Protein AF-A0A7S1V4X4-F1 (afdb_monomer_lite)

Structure (mmCIF, N/CA/C/O backbone):
data_AF-A0A7S1V4X4-F1
#
_entry.id   AF-A0A7S1V4X4-F1
#
loop_
_atom_site.group_PDB
_atom_site.id
_atom_site.type_symbol
_atom_site.label_atom_id
_atom_site.label_alt_id
_atom_site.label_comp_id
_atom_site.label_asym_id
_atom_site.label_entity_id
_atom_site.label_seq_id
_atom_site.pdbx_PDB_ins_code
_atom_site.Cartn_x
_atom_site.Cartn_y
_atom_site.Cartn_z
_atom_site.occupancy
_atom_site.B_iso_or_equiv
_atom_site.auth_seq_id
_atom_site.auth_comp_id
_atom_site.auth_asym_id
_atom_site.auth_atom_id
_atom_site.pdbx_PDB_model_num
ATOM 1 N N . PHE A 1 1 ? 14.044 17.060 -6.814 1.00 50.00 1 PHE A N 1
ATOM 2 C CA . PHE A 1 1 ? 12.781 17.832 -6.796 1.00 50.00 1 PHE A CA 1
ATOM 3 C C . PHE A 1 1 ? 11.542 16.945 -6.696 1.00 50.00 1 PHE A C 1
ATOM 5 O O . PHE A 1 1 ? 10.743 17.177 -5.804 1.00 50.00 1 PHE A O 1
ATOM 12 N N . THR A 1 2 ? 11.404 15.885 -7.498 1.00 57.78 2 THR A N 1
ATOM 13 C CA . THR A 1 2 ? 10.230 14.982 -7.481 1.00 57.78 2 THR A CA 1
ATOM 14 C C . THR A 1 2 ? 9.997 14.278 -6.140 1.00 57.78 2 THR A C 1
ATOM 16 O O . THR A 1 2 ? 8.873 14.239 -5.661 1.00 57.78 2 THR A O 1
ATOM 19 N N . VAL A 1 3 ? 11.059 13.800 -5.480 1.00 69.38 3 VAL A N 1
ATOM 20 C CA . VAL A 1 3 ? 10.962 13.191 -4.136 1.00 69.38 3 VAL A CA 1
ATOM 21 C C . VAL A 1 3 ? 10.523 14.217 -3.087 1.00 69.38 3 VAL A C 1
ATOM 23 O O . VAL A 1 3 ? 9.682 13.919 -2.248 1.00 69.38 3 VAL A O 1
ATOM 26 N N . ALA A 1 4 ? 11.038 15.447 -3.168 1.00 69.69 4 ALA A N 1
ATOM 27 C CA . ALA A 1 4 ? 10.652 16.533 -2.268 1.00 69.69 4 ALA A CA 1
ATOM 28 C C . ALA A 1 4 ? 9.191 16.967 -2.492 1.00 69.69 4 ALA A C 1
ATOM 30 O O . ALA A 1 4 ? 8.457 17.155 -1.527 1.00 69.69 4 ALA A O 1
ATOM 31 N N . GLY A 1 5 ? 8.744 17.051 -3.751 1.00 75.88 5 GLY A N 1
ATOM 32 C CA . GLY A 1 5 ? 7.348 17.323 -4.102 1.00 75.88 5 GLY A CA 1
ATOM 33 C C . GLY A 1 5 ? 6.403 16.208 -3.648 1.00 75.88 5 GLY A C 1
ATOM 34 O O . GLY A 1 5 ? 5.386 16.488 -3.022 1.00 75.88 5 GLY A O 1
ATOM 35 N N . GLY A 1 6 ? 6.773 14.943 -3.871 1.00 71.56 6 GLY A N 1
ATOM 36 C CA . GLY A 1 6 ? 6.019 13.787 -3.380 1.00 71.56 6 GLY A CA 1
ATOM 37 C C . GLY A 1 6 ? 5.934 13.747 -1.853 1.00 71.56 6 GLY A C 1
ATOM 38 O O . GLY A 1 6 ? 4.860 13.518 -1.307 1.00 71.56 6 GLY A O 1
ATOM 39 N N . GLY A 1 7 ? 7.035 14.054 -1.160 1.00 82.94 7 GLY A N 1
ATOM 40 C CA . GLY A 1 7 ? 7.059 14.176 0.298 1.00 82.94 7 GLY A CA 1
ATOM 41 C C . GLY A 1 7 ? 6.156 15.298 0.818 1.00 82.94 7 GLY A C 1
ATOM 42 O O . GLY A 1 7 ? 5.428 15.096 1.787 1.00 82.94 7 GLY A O 1
ATOM 43 N N . ALA A 1 8 ? 6.144 16.454 0.148 1.00 83.12 8 ALA A N 1
ATOM 44 C CA . ALA A 1 8 ? 5.279 17.576 0.506 1.00 83.12 8 ALA A CA 1
ATOM 45 C C . ALA A 1 8 ? 3.792 17.250 0.299 1.00 83.12 8 ALA A C 1
ATOM 47 O O . ALA A 1 8 ? 2.982 17.510 1.188 1.00 83.12 8 ALA A O 1
ATOM 48 N N . VAL A 1 9 ? 3.433 16.629 -0.831 1.00 83.25 9 VAL A N 1
ATOM 49 C CA . VAL A 1 9 ? 2.055 16.181 -1.094 1.00 83.25 9 VAL A CA 1
ATOM 50 C C . VAL A 1 9 ? 1.638 15.123 -0.078 1.00 83.25 9 VAL A C 1
ATOM 52 O O . VAL A 1 9 ? 0.563 15.240 0.497 1.00 83.25 9 VAL A O 1
ATOM 55 N N . PHE A 1 10 ? 2.504 14.151 0.222 1.00 80.12 10 PHE A N 1
ATOM 56 C CA . PHE A 1 10 ? 2.235 13.143 1.245 1.00 80.12 10 PHE A CA 1
ATOM 57 C C . PHE A 1 10 ? 1.961 13.784 2.610 1.00 80.12 10 PHE A C 1
ATOM 59 O O . PHE A 1 10 ? 0.942 13.486 3.230 1.00 80.12 10 PHE A O 1
ATOM 66 N N . ALA A 1 11 ? 2.822 14.704 3.055 1.00 84.38 11 ALA A N 1
ATOM 67 C CA . ALA A 1 11 ? 2.639 15.413 4.318 1.00 84.38 11 ALA A CA 1
ATOM 68 C C . ALA A 1 11 ? 1.332 16.224 4.336 1.00 84.38 11 ALA A C 1
ATOM 70 O O . ALA A 1 11 ? 0.586 16.164 5.314 1.00 84.38 11 ALA A O 1
ATOM 71 N N . LEU A 1 12 ? 1.017 16.930 3.246 1.00 88.00 12 LEU A N 1
ATOM 72 C CA . LEU A 1 12 ? -0.209 17.717 3.117 1.00 88.00 12 LEU A CA 1
ATOM 73 C C . LEU A 1 12 ? -1.459 16.826 3.158 1.00 88.00 12 LEU A C 1
ATOM 75 O O . LEU A 1 12 ? -2.362 17.078 3.954 1.00 88.00 12 LEU A O 1
ATOM 79 N N . SER A 1 13 ? -1.497 15.758 2.359 1.00 83.56 13 SER A N 1
ATOM 80 C CA . SER A 1 13 ? -2.592 14.782 2.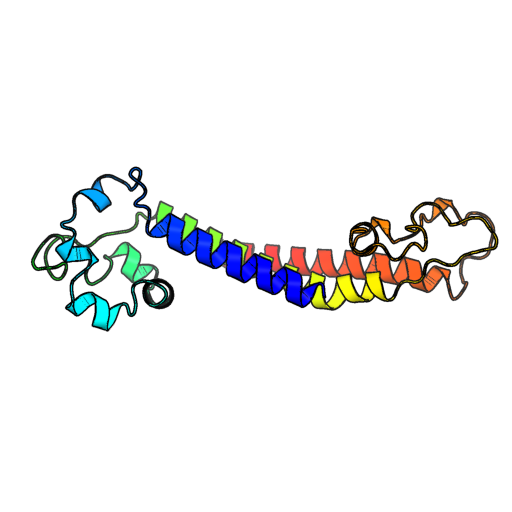356 1.00 83.56 13 SER A CA 1
ATOM 81 C C . SER A 1 13 ? -2.787 14.160 3.736 1.00 83.56 13 SER A C 1
ATOM 83 O O . SER A 1 13 ? -3.921 13.995 4.181 1.00 83.56 13 SER A O 1
ATOM 85 N N . TYR A 1 14 ? -1.693 13.874 4.444 1.00 79.69 14 TYR A N 1
ATOM 86 C CA . TYR A 1 14 ? -1.736 13.311 5.789 1.00 79.69 14 TYR A CA 1
ATOM 87 C C . TYR A 1 14 ? -2.327 14.288 6.814 1.00 79.69 14 TYR A C 1
ATOM 89 O O . TYR A 1 14 ? -3.166 13.910 7.634 1.00 79.69 14 TYR A O 1
ATOM 97 N N . VAL A 1 15 ? -1.926 15.561 6.755 1.00 83.38 15 VAL A N 1
ATOM 98 C CA . VAL A 1 15 ? -2.464 16.615 7.626 1.00 83.38 15 VAL A CA 1
ATOM 99 C C . VAL A 1 15 ? -3.949 16.838 7.343 1.00 83.38 15 VAL A C 1
ATOM 101 O O . VAL A 1 15 ? -4.748 16.846 8.280 1.00 83.38 15 VAL A O 1
ATOM 104 N N . VAL A 1 16 ? -4.338 16.950 6.069 1.00 82.69 16 VAL A N 1
ATOM 105 C CA . VAL A 1 16 ? -5.742 17.116 5.657 1.00 82.69 16 VAL A CA 1
ATOM 106 C C . VAL A 1 16 ? -6.586 15.924 6.107 1.00 82.69 16 VAL A C 1
ATOM 108 O O . VAL A 1 16 ? -7.670 16.122 6.649 1.00 82.69 16 VAL A O 1
ATOM 111 N N . PHE A 1 17 ? -6.075 14.699 5.975 1.00 76.31 17 PHE A N 1
ATOM 112 C CA . PHE A 1 17 ? -6.744 13.501 6.481 1.00 76.31 17 PHE A CA 1
ATOM 113 C C . PHE A 1 17 ? -6.914 13.535 8.008 1.00 76.31 17 PHE A C 1
ATOM 115 O O . PHE A 1 17 ? -7.995 13.244 8.518 1.00 76.31 17 PHE A O 1
ATOM 122 N N . GLY A 1 18 ? -5.890 13.962 8.753 1.00 71.06 18 GLY A N 1
ATOM 123 C CA . GLY A 1 18 ? -5.982 14.144 10.204 1.00 71.06 18 GLY A CA 1
ATOM 124 C C . GLY A 1 18 ? -7.025 15.191 10.619 1.00 71.06 18 GLY A C 1
ATOM 125 O O . GLY A 1 18 ? -7.756 14.984 11.592 1.00 71.06 18 GLY A O 1
ATOM 126 N N . PHE A 1 19 ? -7.140 16.291 9.869 1.00 75.06 19 PHE A N 1
ATOM 127 C CA . PHE A 1 19 ? -8.204 17.280 10.063 1.00 75.06 19 PHE A CA 1
ATOM 128 C C . PHE A 1 19 ? -9.584 16.718 9.711 1.00 75.06 19 PHE A C 1
ATOM 130 O O . PHE A 1 19 ? -10.520 16.916 10.484 1.00 75.06 19 PHE A O 1
ATOM 137 N N . ALA A 1 20 ? -9.704 15.968 8.615 1.00 72.56 20 ALA A N 1
ATOM 138 C CA . ALA A 1 20 ? -10.947 15.318 8.211 1.00 72.56 20 ALA A CA 1
ATOM 139 C C . ALA A 1 20 ? 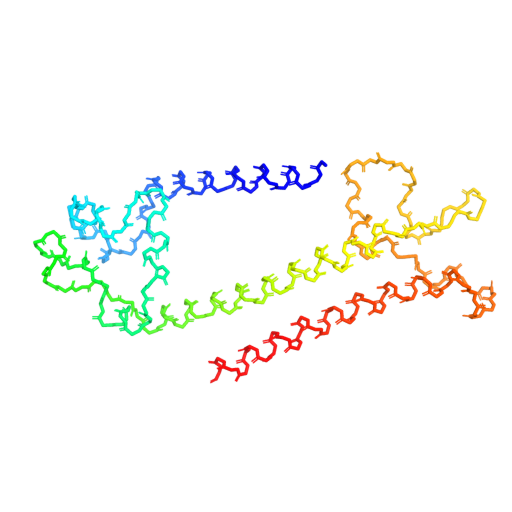-11.429 14.288 9.246 1.00 72.56 20 ALA A C 1
ATOM 141 O O . ALA A 1 20 ? -12.622 14.202 9.502 1.00 72.56 20 ALA A O 1
ATOM 142 N N . LEU A 1 21 ? -10.523 13.555 9.904 1.00 64.06 21 LEU A N 1
ATOM 143 C CA . LEU A 1 21 ? -10.882 12.655 11.008 1.00 64.06 21 LEU A CA 1
ATOM 144 C C . LEU A 1 21 ? -11.344 13.404 12.269 1.00 64.06 21 LEU A C 1
ATOM 146 O O . LEU A 1 21 ? -12.191 12.900 13.007 1.00 64.06 21 LEU A O 1
ATOM 150 N N . LYS A 1 22 ? -10.786 14.593 12.538 1.00 64.75 22 LYS A N 1
ATOM 151 C CA . LYS A 1 22 ? -11.221 15.456 13.652 1.00 64.75 22 LYS A CA 1
ATOM 152 C C . LYS A 1 22 ? -12.562 16.132 13.380 1.00 64.75 22 LYS A C 1
ATOM 154 O O . LYS A 1 22 ? -13.326 16.342 14.322 1.00 64.75 22 LYS A O 1
ATOM 159 N N . ALA A 1 23 ? -12.839 16.474 12.125 1.00 66.62 23 ALA A N 1
ATOM 160 C CA . ALA A 1 23 ? -14.152 16.904 11.678 1.00 66.62 23 ALA A CA 1
ATOM 161 C C . ALA A 1 23 ? -15.091 15.689 11.738 1.00 66.62 23 ALA A C 1
ATOM 163 O O . ALA A 1 23 ? -15.170 14.902 10.804 1.00 66.62 23 ALA A O 1
ATOM 164 N N . GLN A 1 24 ? -15.721 15.484 12.897 1.00 55.19 24 GLN A N 1
ATOM 165 C CA . GLN A 1 24 ? -16.566 14.327 13.198 1.00 55.19 24 GLN A CA 1
ATOM 166 C C . GLN A 1 24 ? -17.470 13.958 12.014 1.00 55.19 24 GLN A C 1
ATOM 168 O O . GLN A 1 24 ? -18.393 14.694 11.670 1.00 55.19 24 GLN A O 1
ATOM 173 N N . SER A 1 25 ? -17.228 12.790 11.414 1.00 51.22 25 SER A N 1
ATOM 174 C CA . SER A 1 25 ? -18.183 12.201 10.482 1.00 51.22 25 SER A CA 1
ATOM 175 C C . SER A 1 25 ? -19.452 11.857 11.257 1.00 51.22 25 SER A C 1
ATOM 177 O O . SER A 1 25 ? -19.442 11.031 12.170 1.00 51.22 25 SER A O 1
ATOM 179 N N . THR A 1 26 ? -20.559 12.497 10.897 1.00 52.50 26 THR A N 1
ATOM 180 C CA . THR A 1 26 ? -21.896 12.225 11.441 1.00 52.50 26 THR A CA 1
ATOM 181 C C . THR A 1 26 ? -22.462 10.878 10.973 1.00 52.50 26 THR A C 1
ATOM 183 O O . THR A 1 26 ? -23.484 10.435 11.489 1.00 52.50 26 THR A O 1
ATOM 186 N N . PHE A 1 27 ? -21.773 10.185 10.057 1.00 49.19 27 PHE A N 1
ATOM 187 C CA . PHE A 1 27 ? -22.167 8.891 9.488 1.00 49.19 27 PHE A CA 1
ATOM 188 C C . PHE A 1 27 ? -21.393 7.704 10.077 1.00 49.19 27 PHE A C 1
ATOM 190 O O . PHE A 1 27 ? -21.165 6.694 9.413 1.00 49.19 27 PHE A O 1
ATOM 197 N N . ILE A 1 28 ? -20.967 7.797 11.335 1.00 57.81 28 ILE A N 1
ATOM 198 C CA . ILE A 1 28 ? -20.451 6.630 12.053 1.00 57.81 28 ILE A CA 1
ATOM 199 C C . ILE A 1 28 ? -21.657 5.799 12.515 1.00 57.81 28 ILE A C 1
ATOM 201 O O . ILE A 1 28 ? -22.641 6.348 13.007 1.00 57.81 28 ILE A O 1
ATOM 205 N N . ALA A 1 29 ? -21.582 4.471 12.359 1.00 55.97 29 ALA A N 1
ATOM 206 C CA . ALA A 1 29 ? -22.652 3.549 12.734 1.00 55.97 29 ALA A CA 1
ATOM 207 C C . ALA A 1 29 ? -23.264 3.903 14.110 1.00 55.97 29 ALA A C 1
ATOM 209 O O . ALA A 1 29 ? -22.509 4.140 15.058 1.00 55.97 29 ALA A O 1
ATOM 210 N N . PRO A 1 30 ? -24.602 3.878 14.270 1.00 56.94 30 PRO A N 1
ATOM 211 C CA . PRO A 1 30 ? -25.286 4.355 15.479 1.00 56.94 30 PRO A CA 1
ATOM 212 C C . PRO A 1 30 ? -24.823 3.678 16.784 1.00 56.94 30 PRO A C 1
ATOM 214 O O . PRO A 1 30 ? -24.914 4.249 17.866 1.00 56.94 30 PRO A O 1
ATOM 217 N N . ARG A 1 31 ? -24.241 2.473 16.701 1.00 58.00 31 ARG A N 1
ATOM 218 C CA . 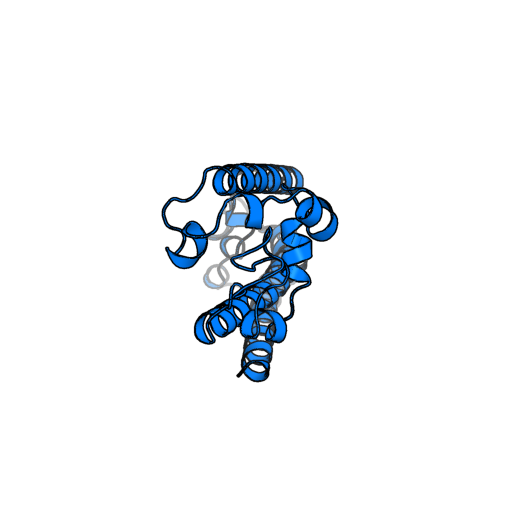ARG A 1 31 ? -23.635 1.765 17.847 1.00 58.00 31 ARG A CA 1
ATOM 219 C C . ARG A 1 31 ? -22.326 2.385 18.352 1.00 58.00 31 ARG A C 1
ATOM 221 O O . ARG A 1 31 ? -21.931 2.131 19.489 1.00 58.00 31 ARG A O 1
ATOM 228 N N . CYS A 1 32 ? -21.644 3.159 17.519 1.00 58.25 32 CYS A N 1
ATOM 229 C CA . CYS A 1 32 ? -20.419 3.872 17.864 1.00 58.25 32 CYS A CA 1
ATOM 230 C C . CYS A 1 32 ? -20.718 5.291 18.370 1.00 58.25 32 CYS A C 1
ATOM 232 O O . CYS A 1 32 ? -20.002 5.767 19.245 1.00 58.25 32 CYS A O 1
ATOM 234 N N . THR A 1 33 ? -21.780 5.937 17.873 1.00 60.28 33 THR A N 1
ATOM 235 C CA . THR A 1 33 ? -22.213 7.280 18.308 1.00 60.28 33 THR A CA 1
ATOM 236 C C . THR A 1 33 ? -23.046 7.259 19.592 1.00 60.28 33 THR A C 1
ATOM 238 O O . THR A 1 33 ? -23.050 8.240 20.326 1.00 60.28 33 THR A O 1
ATOM 241 N N . ALA A 1 34 ? -23.676 6.129 19.932 1.00 60.00 34 ALA A N 1
ATOM 242 C CA . ALA A 1 34 ? -24.385 5.947 21.203 1.00 60.00 34 ALA A CA 1
ATOM 243 C C . ALA A 1 34 ? -23.459 5.817 22.434 1.00 60.00 34 ALA A C 1
ATOM 245 O O . ALA A 1 34 ? -23.943 5.660 23.557 1.00 60.00 34 ALA A O 1
ATOM 246 N N . ARG A 1 35 ? -22.128 5.835 22.256 1.00 66.44 35 ARG A N 1
ATOM 247 C CA . ARG A 1 35 ? -21.176 5.739 23.370 1.00 66.44 35 ARG A CA 1
ATOM 248 C C . ARG A 1 35 ? -20.830 7.129 23.910 1.00 66.44 35 ARG A C 1
ATOM 250 O O . ARG A 1 35 ? -20.501 8.009 23.118 1.00 66.44 35 ARG A O 1
ATOM 257 N N . PRO A 1 36 ? -20.829 7.329 25.242 1.00 64.69 36 PRO A N 1
ATOM 258 C CA . PRO A 1 36 ? -20.475 8.618 25.823 1.00 64.69 36 PRO A CA 1
ATOM 259 C C . PRO A 1 36 ? -19.060 9.030 25.390 1.00 64.69 36 PRO A C 1
ATOM 261 O O . PRO A 1 36 ? -18.159 8.187 25.439 1.00 64.69 36 PRO A O 1
ATOM 264 N N . PRO A 1 37 ? -18.807 10.305 25.048 1.00 63.62 37 PRO A N 1
ATOM 265 C CA . PRO A 1 37 ? -17.481 10.769 24.626 1.00 63.62 37 PRO A CA 1
ATOM 266 C C . PRO A 1 37 ? -16.390 10.499 25.678 1.00 63.62 37 PRO A C 1
ATOM 268 O O . PRO A 1 37 ? -15.241 10.234 25.323 1.00 63.62 37 PRO A O 1
ATOM 271 N N . ALA A 1 38 ? -16.762 10.442 26.963 1.00 62.97 38 ALA A N 1
ATOM 272 C CA . ALA A 1 38 ? -15.891 10.041 28.071 1.00 62.97 38 ALA A CA 1
ATOM 273 C C . ALA A 1 38 ? -15.318 8.613 27.928 1.00 62.97 38 ALA A C 1
ATOM 275 O O . ALA A 1 38 ? -14.193 8.360 28.347 1.00 62.97 38 ALA A O 1
ATOM 276 N N . THR A 1 39 ? -16.032 7.696 27.264 1.00 60.38 39 THR A N 1
ATOM 277 C CA . THR A 1 39 ? -15.558 6.319 27.009 1.00 60.38 39 THR A CA 1
ATOM 278 C C . THR A 1 39 ? -14.547 6.223 25.860 1.00 60.38 39 THR A C 1
ATOM 280 O O . THR A 1 39 ? -13.796 5.251 25.771 1.00 60.38 39 THR A O 1
ATOM 283 N N . ILE A 1 40 ? -14.506 7.227 24.977 1.00 60.38 40 ILE A N 1
ATOM 284 C CA . ILE A 1 40 ? -13.611 7.271 23.810 1.00 60.38 40 ILE A CA 1
ATOM 285 C C . ILE A 1 40 ? -12.363 8.111 24.122 1.00 60.38 40 ILE A C 1
ATOM 287 O O . ILE A 1 40 ? -11.255 7.710 23.760 1.00 60.38 40 ILE A O 1
ATOM 291 N N . HIS A 1 41 ? -12.530 9.223 24.848 1.00 59.09 41 HIS A N 1
ATOM 292 C CA . HIS A 1 41 ? -11.491 10.227 25.114 1.00 59.09 41 HIS A CA 1
ATOM 293 C C . HIS A 1 41 ? -11.085 10.346 26.596 1.00 59.09 41 HIS A C 1
ATOM 295 O O . HIS A 1 41 ? -10.643 11.409 27.033 1.00 59.09 41 HIS A O 1
ATOM 301 N N . SER A 1 42 ? -11.214 9.277 27.390 1.00 64.50 42 SER A N 1
ATOM 302 C CA . SER A 1 42 ? -10.796 9.305 28.799 1.00 64.50 42 SER A CA 1
ATOM 303 C C . SER A 1 42 ? -9.293 9.631 28.945 1.00 64.50 42 SER A C 1
ATOM 305 O O . SER A 1 42 ? -8.460 9.235 28.121 1.00 64.50 42 SER A O 1
ATOM 307 N N . ARG A 1 43 ? -8.904 10.321 30.031 1.00 61.12 43 ARG A N 1
ATOM 308 C CA . ARG A 1 43 ? -7.480 10.590 30.344 1.00 61.12 43 ARG A CA 1
ATOM 309 C C . ARG A 1 43 ? -6.666 9.303 30.545 1.00 61.12 43 ARG A C 1
ATOM 311 O O . ARG A 1 43 ? -5.465 9.296 30.285 1.00 61.12 43 ARG A O 1
ATOM 318 N N . GLN A 1 44 ? -7.302 8.212 30.978 1.00 62.84 44 GLN A N 1
ATOM 319 C CA . GLN A 1 44 ? -6.663 6.894 31.082 1.00 62.84 44 GLN A CA 1
ATOM 320 C C . GLN A 1 44 ? -6.431 6.257 29.704 1.00 62.84 44 GLN A C 1
ATOM 322 O O . GLN A 1 44 ? -5.412 5.596 29.491 1.00 62.84 44 GLN A O 1
ATOM 327 N N . HIS A 1 45 ? -7.311 6.517 28.737 1.00 62.47 45 HIS A N 1
ATOM 328 C CA . HIS A 1 45 ? -7.149 6.054 27.358 1.00 62.47 45 HIS A CA 1
ATOM 329 C C . HIS A 1 45 ? -6.054 6.816 26.625 1.00 62.47 45 HIS A C 1
ATOM 331 O O . HIS A 1 45 ? -5.330 6.212 25.846 1.00 62.47 45 HIS A O 1
ATOM 337 N N . ALA A 1 46 ? -5.847 8.100 26.925 1.00 59.34 46 ALA A N 1
ATOM 338 C CA . ALA A 1 46 ? -4.711 8.856 26.391 1.00 59.34 46 ALA A CA 1
ATOM 339 C C . ALA A 1 46 ? -3.347 8.261 26.809 1.00 59.34 46 ALA A C 1
ATOM 341 O O . ALA A 1 46 ? -2.381 8.346 26.054 1.00 59.34 46 ALA A O 1
ATOM 342 N N . ARG A 1 47 ? -3.264 7.602 27.979 1.00 60.91 47 ARG A N 1
ATOM 343 C CA . ARG A 1 47 ? -2.047 6.892 28.423 1.00 60.91 47 ARG A CA 1
ATOM 344 C C . ARG A 1 47 ? -1.805 5.573 27.688 1.00 60.91 47 ARG A C 1
ATOM 346 O O . ARG A 1 47 ? -0.656 5.192 27.515 1.00 60.91 47 ARG A O 1
ATOM 353 N N . THR A 1 48 ? -2.859 4.872 27.272 1.00 64.12 48 THR A N 1
ATOM 354 C CA . THR A 1 48 ? -2.756 3.535 26.650 1.00 64.12 48 THR A CA 1
ATOM 355 C C . THR A 1 48 ? -2.842 3.560 25.125 1.00 64.12 48 THR A C 1
ATOM 357 O O . THR A 1 48 ? -2.277 2.691 24.467 1.00 64.12 48 THR A O 1
ATOM 360 N N . ARG A 1 49 ? -3.525 4.555 24.555 1.00 67.38 49 ARG A N 1
ATOM 361 C CA . ARG A 1 49 ? -3.715 4.745 23.110 1.00 67.38 49 ARG A CA 1
ATOM 362 C C . ARG A 1 49 ? -2.822 5.836 22.528 1.00 67.38 49 ARG A C 1
ATOM 364 O O . ARG A 1 49 ? -2.884 6.062 21.333 1.00 67.38 49 ARG A O 1
ATOM 371 N N . GLY A 1 50 ? -2.013 6.519 23.338 1.00 66.62 50 GLY A N 1
ATOM 372 C CA . GLY A 1 50 ? -1.122 7.595 22.900 1.00 66.62 50 GLY A CA 1
ATOM 373 C C . GLY A 1 50 ? -1.845 8.882 22.476 1.00 66.62 50 GLY A C 1
ATOM 374 O O . GLY A 1 50 ? -3.003 9.120 22.821 1.00 66.62 50 GLY A O 1
ATOM 375 N N . SER A 1 51 ? -1.136 9.753 21.749 1.00 68.62 51 SER A N 1
ATOM 376 C CA . SER A 1 51 ? -1.655 11.068 21.351 1.00 68.62 51 SER A CA 1
ATOM 377 C C . SER A 1 51 ? -2.840 10.959 20.384 1.00 68.62 51 SER A C 1
ATOM 379 O O . SER A 1 51 ? -2.887 10.073 19.531 1.00 68.62 51 SER A O 1
ATOM 381 N N . ALA A 1 52 ? -3.774 11.912 20.460 1.00 64.38 52 ALA A N 1
ATOM 382 C CA . ALA A 1 52 ? -4.953 11.951 19.589 1.00 64.38 52 ALA A CA 1
ATOM 383 C C . ALA A 1 52 ? -4.616 12.081 18.089 1.00 64.38 52 ALA A C 1
ATOM 385 O O . ALA A 1 52 ? -5.461 11.791 17.252 1.00 64.38 52 ALA A O 1
ATOM 386 N N . MET A 1 53 ? -3.397 12.511 17.744 1.00 65.81 53 MET A N 1
ATOM 387 C CA . MET A 1 53 ? -2.949 12.618 16.353 1.00 65.81 53 MET A CA 1
ATOM 388 C C . MET A 1 53 ? -2.387 11.299 15.808 1.00 65.81 53 MET A C 1
ATOM 390 O O . MET A 1 53 ? -2.750 10.918 14.702 1.00 65.81 53 MET A O 1
ATOM 394 N N . TRP A 1 54 ? -1.543 10.594 16.574 1.00 67.38 54 TRP A N 1
ATOM 395 C CA . TRP A 1 54 ? -0.749 9.463 16.058 1.00 67.38 54 TRP A CA 1
ATOM 396 C C . TRP A 1 54 ? -0.882 8.179 16.866 1.00 67.38 54 TRP A C 1
ATOM 398 O O . TRP A 1 54 ? -0.761 7.083 16.323 1.00 67.38 54 TRP A O 1
ATOM 408 N N . GLY A 1 55 ? -1.114 8.297 18.173 1.00 71.94 55 GLY A N 1
ATOM 409 C CA . GLY A 1 55 ? -1.114 7.146 19.068 1.00 71.94 55 GLY A CA 1
ATOM 410 C C . GLY A 1 55 ? -2.179 6.119 18.696 1.00 71.94 55 GLY A C 1
ATOM 411 O O . GLY A 1 55 ? -1.929 4.916 18.762 1.00 71.94 55 GLY A O 1
ATOM 412 N N . TRP A 1 56 ? -3.342 6.591 18.238 1.00 74.38 56 TRP A N 1
ATOM 413 C CA . TRP A 1 56 ? -4.448 5.718 17.866 1.00 74.38 56 TRP A CA 1
ATOM 414 C C . TRP A 1 56 ? -4.082 4.776 16.711 1.00 74.38 56 TRP A C 1
ATOM 416 O O . TRP A 1 56 ? -4.561 3.649 16.704 1.00 74.38 56 TRP A O 1
ATOM 426 N N . ILE A 1 57 ? -3.202 5.182 15.787 1.00 79.44 57 ILE A N 1
ATOM 427 C CA . ILE A 1 57 ? -2.769 4.354 14.650 1.00 79.44 57 ILE A CA 1
ATOM 428 C C . ILE A 1 57 ? -1.964 3.159 15.155 1.00 79.44 57 ILE A C 1
ATOM 430 O O . ILE A 1 57 ? -2.306 2.011 14.871 1.00 79.44 57 ILE A O 1
ATOM 434 N N . PHE A 1 58 ? -0.933 3.421 15.962 1.00 80.56 58 PHE A N 1
ATOM 435 C CA . PHE A 1 58 ? -0.106 2.366 16.547 1.00 80.56 58 PHE A CA 1
ATOM 436 C C . PHE A 1 58 ? -0.921 1.468 17.474 1.00 80.56 58 PHE A C 1
ATOM 438 O O . PHE A 1 58 ? -0.803 0.243 17.426 1.00 80.56 58 PHE A O 1
ATOM 445 N N . TRP A 1 59 ? -1.818 2.058 18.260 1.00 82.62 59 TRP A N 1
ATOM 446 C CA . TRP A 1 59 ? -2.714 1.297 19.115 1.00 82.62 59 TRP A CA 1
ATOM 447 C C . TRP A 1 59 ? -3.646 0.383 18.309 1.00 82.62 59 TRP A C 1
ATOM 449 O O . 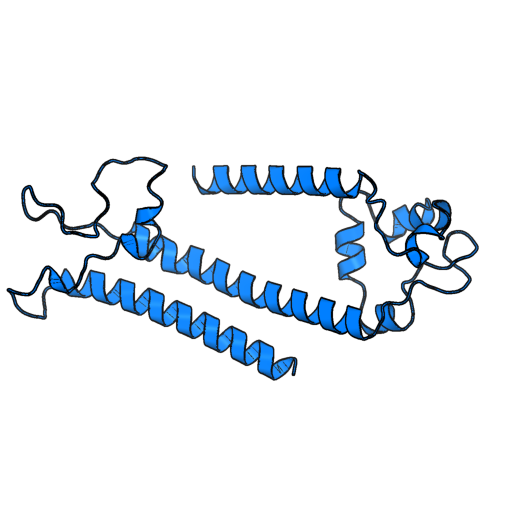TRP A 1 59 ? -3.701 -0.812 18.602 1.00 82.62 59 TRP A O 1
ATOM 459 N N . VAL A 1 60 ? -4.315 0.888 17.265 1.00 81.19 60 VAL A N 1
ATOM 460 C CA . VAL A 1 60 ? -5.167 0.063 16.390 1.00 81.19 60 VAL A CA 1
ATOM 461 C C . VAL A 1 60 ? -4.344 -1.042 15.729 1.00 81.19 60 VAL A C 1
ATOM 463 O O . VAL A 1 60 ? -4.787 -2.188 15.705 1.00 81.19 60 VAL A O 1
ATOM 466 N N . SER A 1 61 ? -3.124 -0.738 15.276 1.00 82.19 61 SER A N 1
ATOM 467 C CA . SER A 1 61 ? -2.232 -1.730 14.660 1.00 82.19 61 SER A CA 1
ATOM 468 C C . SER A 1 61 ? -1.801 -2.849 15.620 1.00 82.19 61 SER A C 1
ATOM 470 O O . SER A 1 61 ? -1.513 -3.960 15.184 1.00 82.19 61 SER A O 1
ATOM 472 N N . SER A 1 62 ? -1.805 -2.590 16.933 1.00 84.69 62 SER A N 1
ATOM 473 C CA . SER A 1 62 ? -1.469 -3.583 17.964 1.00 84.69 62 SER A CA 1
ATOM 474 C C . SER A 1 62 ? -2.619 -4.548 18.298 1.00 84.69 62 SER A C 1
ATOM 476 O O . SER A 1 62 ? -2.428 -5.529 19.025 1.00 84.69 62 SER A O 1
ATOM 478 N N . LEU A 1 63 ? -3.836 -4.284 17.808 1.00 84.81 63 LEU A N 1
ATOM 479 C CA . LEU A 1 63 ? -5.004 -5.117 18.089 1.00 84.81 63 LEU A CA 1
ATOM 480 C C . LEU A 1 63 ? -5.019 -6.357 17.189 1.00 84.81 63 LEU A C 1
ATOM 482 O O . LEU A 1 63 ? -4.996 -6.268 15.968 1.00 84.81 63 LEU A O 1
ATOM 486 N N . SER A 1 64 ? -5.142 -7.540 17.797 1.00 88.19 64 SER A N 1
ATOM 487 C CA . SER A 1 64 ? -5.320 -8.786 17.048 1.00 88.19 64 SER A CA 1
ATOM 488 C C . SER A 1 64 ? -6.769 -8.975 16.590 1.00 88.19 64 SER A C 1
ATOM 490 O O . SER A 1 64 ? -7.710 -8.590 17.287 1.00 88.19 64 SER A O 1
ATOM 492 N N . TYR A 1 65 ? -6.975 -9.662 15.463 1.00 88.62 65 TYR A N 1
ATOM 493 C CA . TYR A 1 65 ? -8.319 -9.976 14.951 1.00 88.62 65 TYR A CA 1
ATOM 494 C C . TYR A 1 65 ? -9.193 -10.718 15.975 1.00 88.62 65 TYR A C 1
ATOM 496 O O . TYR A 1 65 ? -10.379 -10.428 16.115 1.00 88.62 65 TYR A O 1
ATOM 504 N N . ALA A 1 66 ? -8.600 -11.624 16.761 1.00 86.94 66 ALA A N 1
ATOM 505 C CA . ALA A 1 66 ? -9.303 -12.321 17.838 1.00 86.94 66 ALA A CA 1
ATOM 506 C C . ALA A 1 66 ? -9.796 -11.358 18.933 1.00 86.94 66 ALA A C 1
ATOM 508 O O . ALA A 1 66 ? -10.889 -11.542 19.472 1.00 86.94 66 ALA A O 1
ATOM 509 N N . ARG A 1 67 ? -9.019 -10.311 19.250 1.00 85.56 67 ARG A N 1
ATOM 510 C CA . ARG A 1 67 ? -9.452 -9.250 20.170 1.00 85.56 67 ARG A CA 1
ATOM 511 C C . ARG A 1 67 ? -10.557 -8.397 19.554 1.00 85.56 67 ARG A C 1
ATOM 513 O O . ARG A 1 67 ? -11.504 -8.080 20.257 1.00 85.56 67 ARG A O 1
ATOM 520 N N . LEU A 1 68 ? -10.501 -8.091 18.258 1.00 86.62 68 LEU A N 1
ATOM 521 C CA . LEU A 1 68 ? -11.565 -7.343 17.573 1.00 86.62 68 LEU A CA 1
ATOM 522 C C . LEU A 1 68 ? -12.912 -8.101 17.562 1.00 86.62 68 LEU A C 1
ATOM 524 O O . LEU A 1 68 ? -13.961 -7.478 17.730 1.00 86.62 68 LEU A O 1
ATOM 528 N N . LEU A 1 69 ? -12.883 -9.434 17.440 1.00 86.94 69 LEU A N 1
ATOM 529 C CA . LEU A 1 69 ? -14.074 -10.297 17.524 1.00 86.94 69 LEU A CA 1
ATOM 530 C C . LEU A 1 69 ? -14.629 -10.407 18.953 1.00 86.94 69 LEU A C 1
ATOM 532 O O . LEU A 1 69 ? -15.840 -10.333 19.166 1.00 86.94 69 LEU A O 1
ATOM 536 N N . LYS A 1 70 ? -13.751 -10.584 19.949 1.00 86.56 70 LYS A N 1
ATOM 537 C CA . LYS A 1 70 ? -14.157 -10.707 21.362 1.00 86.56 70 LYS A CA 1
ATOM 538 C C . LYS A 1 70 ? -14.591 -9.368 21.965 1.00 86.56 70 LYS A C 1
ATOM 540 O O . LYS A 1 70 ? -15.486 -9.344 22.810 1.00 86.56 70 LYS A O 1
ATOM 545 N N . GLY A 1 71 ? -13.999 -8.270 21.507 1.00 85.12 71 GLY A N 1
ATOM 546 C CA . GLY A 1 71 ? -14.287 -6.914 21.945 1.00 85.12 71 GLY A CA 1
ATOM 547 C C . GLY A 1 71 ? -13.023 -6.089 22.166 1.00 85.12 71 GLY A C 1
ATOM 548 O O . GLY A 1 71 ? -12.068 -6.540 22.802 1.00 85.12 71 GLY A O 1
ATOM 549 N N . VAL A 1 72 ? -13.033 -4.853 21.673 1.00 84.19 72 VAL A N 1
ATOM 550 C CA . VAL A 1 72 ? -11.894 -3.939 21.774 1.00 84.19 72 VAL A CA 1
ATOM 551 C C . VAL A 1 72 ? -11.732 -3.446 23.222 1.00 84.19 72 VAL A C 1
ATOM 553 O O . VAL A 1 72 ? -12.683 -2.909 23.801 1.00 84.19 72 VAL A O 1
ATOM 556 N N . PRO A 1 73 ? -10.546 -3.585 23.838 1.00 77.38 73 PRO A N 1
ATOM 557 C CA . PRO A 1 73 ? -10.330 -3.158 25.217 1.00 77.38 73 PRO A CA 1
ATOM 558 C C . PRO A 1 73 ? -10.472 -1.635 25.373 1.00 77.38 73 PRO A C 1
ATOM 560 O O . PRO A 1 73 ? -10.079 -0.850 24.502 1.00 77.38 73 PRO A O 1
ATOM 563 N N . GLY A 1 74 ? -11.057 -1.204 26.493 1.00 74.00 74 GLY A N 1
ATOM 564 C CA . GLY A 1 74 ? -11.339 0.213 26.749 1.00 74.00 74 GLY A CA 1
ATOM 565 C C . GLY A 1 74 ? -12.489 0.769 25.898 1.00 74.00 74 GLY A C 1
ATOM 566 O O . GLY A 1 74 ? -12.607 1.977 25.729 1.00 74.00 74 GLY A O 1
ATOM 567 N N . THR A 1 75 ? -13.306 -0.081 25.277 1.00 76.00 75 THR A N 1
ATOM 568 C CA . THR A 1 75 ? -14.499 0.352 24.529 1.00 76.00 75 THR A CA 1
ATOM 569 C C . THR A 1 75 ? -15.771 -0.221 25.138 1.00 76.00 75 THR A C 1
ATOM 571 O O . THR A 1 75 ? -16.705 -0.555 24.426 1.00 76.00 75 THR A O 1
ATOM 574 N N . GLY A 1 76 ? -15.813 -0.398 26.455 1.00 79.31 76 GLY A N 1
ATOM 575 C CA . GLY A 1 76 ? -17.015 -0.741 27.213 1.00 79.31 76 GLY A CA 1
ATOM 576 C C . GLY A 1 76 ? -18.068 0.376 27.186 1.00 79.31 76 GLY A C 1
ATOM 577 O O . GLY A 1 76 ? -17.794 1.508 26.787 1.00 79.31 76 GLY A O 1
ATOM 578 N N . THR A 1 77 ? -19.318 0.053 27.514 1.00 76.44 77 THR A N 1
ATOM 579 C CA . THR A 1 77 ? -20.422 1.034 27.555 1.00 76.44 77 THR A CA 1
ATOM 580 C C . THR A 1 77 ? -20.531 1.759 28.898 1.00 76.44 77 THR A C 1
ATOM 582 O O . THR A 1 77 ? -21.280 2.726 29.002 1.00 76.44 77 THR A O 1
ATOM 585 N N . ARG A 1 78 ? -19.814 1.301 29.931 1.00 73.00 78 ARG A N 1
ATOM 586 C CA . ARG A 1 78 ? -19.877 1.810 31.310 1.00 73.00 78 ARG A CA 1
ATOM 587 C C . ARG A 1 78 ? -18.476 2.119 31.850 1.00 73.00 78 ARG A C 1
ATOM 589 O O . ARG A 1 78 ? -17.486 1.652 31.285 1.00 73.00 78 ARG A O 1
ATOM 596 N N . LYS A 1 79 ? -18.422 2.915 32.930 1.00 76.56 79 LYS A N 1
ATOM 597 C CA . LYS A 1 79 ? -17.203 3.346 33.650 1.00 76.56 79 LYS A CA 1
ATOM 598 C C . LYS A 1 79 ? -16.047 3.690 32.702 1.00 76.56 79 LYS A C 1
ATOM 600 O O . LYS A 1 79 ? -15.086 2.935 32.593 1.00 76.56 79 LYS A O 1
ATOM 605 N N . ASP A 1 80 ? -16.204 4.768 31.935 1.00 70.31 80 ASP A N 1
ATOM 606 C CA . ASP A 1 80 ? -15.180 5.283 31.008 1.00 70.31 80 ASP A CA 1
ATOM 607 C C . ASP A 1 80 ? -14.630 4.261 29.995 1.00 70.31 80 ASP A C 1
ATOM 609 O O . ASP A 1 80 ? -13.522 4.391 29.477 1.00 70.31 80 ASP A O 1
ATOM 613 N N . GLY A 1 81 ? -15.424 3.241 29.663 1.00 72.19 81 GLY A N 1
ATOM 614 C CA . GLY A 1 81 ? -15.068 2.234 28.671 1.00 72.19 81 GLY A CA 1
ATOM 615 C C . GLY A 1 81 ? -14.387 0.989 29.235 1.00 72.19 81 GLY A C 1
ATOM 616 O O . GLY A 1 81 ? -13.961 0.144 28.446 1.00 72.19 81 GLY A O 1
ATOM 617 N N . PHE A 1 82 ? -14.294 0.833 30.555 1.00 75.94 82 PHE A N 1
ATOM 618 C CA . PHE A 1 82 ? -13.687 -0.348 31.184 1.00 75.94 82 PHE A CA 1
ATOM 619 C C . PHE A 1 82 ? -14.691 -1.451 31.536 1.00 75.94 82 PHE A C 1
ATOM 621 O O . PHE A 1 82 ? -14.291 -2.596 31.724 1.00 75.94 82 PHE A O 1
ATOM 628 N N . GLU A 1 83 ? -15.990 -1.144 31.565 1.00 76.12 83 GLU A N 1
ATOM 629 C CA . GLU A 1 83 ? -17.048 -2.107 31.889 1.00 76.12 83 GLU A CA 1
ATOM 630 C C . GLU A 1 83 ? -18.181 -2.107 30.849 1.00 76.12 83 GLU A C 1
ATOM 632 O O . GLU A 1 83 ? -18.341 -1.184 30.046 1.00 76.12 83 GLU A O 1
ATOM 637 N N . GLY A 1 84 ? -19.015 -3.147 30.874 1.00 81.19 84 GLY A N 1
ATOM 638 C CA . GLY A 1 84 ? -20.140 -3.312 29.950 1.00 81.19 84 GLY A CA 1
ATOM 639 C C . GLY A 1 84 ? -19.745 -3.974 28.629 1.00 81.19 84 GLY A C 1
ATOM 640 O O . GLY A 1 84 ? -18.711 -4.628 28.526 1.00 81.19 84 GLY A O 1
ATOM 641 N N . VAL A 1 85 ? -20.594 -3.836 27.607 1.00 81.88 85 VAL A N 1
ATOM 642 C CA . VAL A 1 85 ? -20.401 -4.543 26.331 1.00 81.88 85 VAL A CA 1
ATOM 643 C C . VAL A 1 85 ? -19.326 -3.828 25.498 1.00 81.88 85 VAL A C 1
ATOM 645 O O . VAL A 1 85 ? -19.527 -2.669 25.106 1.00 81.88 85 VAL A O 1
ATOM 648 N N . PRO A 1 86 ? -18.184 -4.479 25.205 1.00 83.12 86 PRO A N 1
ATOM 649 C CA . PRO A 1 86 ? -17.134 -3.872 24.397 1.00 83.12 86 PRO A CA 1
ATOM 650 C C . PRO A 1 86 ? -17.583 -3.709 22.941 1.00 83.12 86 PRO A C 1
ATOM 652 O O . PRO A 1 86 ? -18.489 -4.406 22.475 1.00 83.12 86 PRO A O 1
ATOM 655 N N . LEU A 1 87 ? -16.956 -2.791 22.207 1.00 81.31 87 LEU A N 1
ATOM 656 C CA . LEU A 1 87 ? -17.159 -2.675 20.767 1.00 81.31 87 LEU A CA 1
ATOM 657 C C . LEU A 1 87 ? -16.605 -3.936 20.101 1.00 81.31 87 LEU A C 1
ATOM 659 O O . LEU A 1 87 ? -15.432 -4.262 20.271 1.00 81.31 87 LEU A O 1
ATOM 663 N N . LYS A 1 88 ? -17.454 -4.648 19.367 1.00 85.31 88 LYS A N 1
ATOM 664 C CA . LYS A 1 88 ? -17.082 -5.849 18.619 1.00 85.31 88 LYS A CA 1
ATOM 665 C C . LYS A 1 88 ? -17.164 -5.551 17.135 1.00 85.31 88 LYS A C 1
ATOM 667 O O . LYS A 1 88 ? -18.061 -4.828 16.699 1.00 85.31 88 LYS A O 1
ATOM 672 N N . VAL A 1 89 ? -16.236 -6.117 16.380 1.00 84.56 89 VAL A N 1
ATOM 673 C CA . VAL A 1 89 ? -16.259 -6.078 14.919 1.00 84.56 89 VAL A CA 1
ATOM 674 C C . VAL A 1 89 ? -16.958 -7.343 14.428 1.00 84.56 89 VAL A C 1
ATOM 676 O O . VAL A 1 89 ? -16.676 -8.437 14.917 1.00 84.56 89 VAL A O 1
ATOM 679 N N . ASN A 1 90 ? -17.892 -7.194 13.487 1.00 88.94 90 ASN A N 1
ATOM 680 C CA . ASN A 1 90 ? -18.546 -8.337 12.850 1.00 88.94 90 ASN A CA 1
ATOM 681 C C . ASN A 1 90 ? -17.529 -9.162 12.048 1.00 88.94 90 ASN A C 1
ATOM 683 O O . ASN A 1 90 ? -16.513 -8.632 11.603 1.00 88.94 90 ASN A O 1
ATOM 687 N N . MET A 1 91 ? -17.827 -10.443 11.815 1.00 88.56 91 MET A N 1
ATOM 688 C CA . MET A 1 91 ? -16.958 -11.332 11.032 1.00 88.56 91 MET A CA 1
ATOM 689 C C . MET A 1 91 ? -16.684 -10.769 9.627 1.00 88.56 91 MET A C 1
ATOM 691 O O . MET A 1 91 ? -15.530 -10.708 9.219 1.00 88.56 91 MET A O 1
ATOM 695 N N . ASP A 1 92 ? -17.706 -10.214 8.975 1.00 87.62 92 ASP A N 1
ATOM 696 C CA . ASP A 1 92 ? -17.586 -9.510 7.691 1.00 87.62 92 ASP A CA 1
ATOM 697 C C . ASP A 1 92 ? -16.607 -8.315 7.751 1.00 87.62 92 ASP A C 1
ATOM 699 O O . ASP A 1 92 ? -15.708 -8.167 6.927 1.00 87.62 92 ASP A O 1
ATOM 703 N N . GLY A 1 93 ? -16.656 -7.524 8.829 1.00 86.38 93 GLY A N 1
ATOM 704 C CA . GLY A 1 93 ? -15.705 -6.429 9.046 1.00 86.38 93 GLY A CA 1
ATOM 705 C C . GLY A 1 93 ? -14.258 -6.905 9.235 1.00 86.38 93 GLY A C 1
ATOM 706 O O . GLY A 1 93 ? -13.324 -6.221 8.819 1.00 86.38 93 GLY A O 1
ATOM 707 N N . ILE A 1 94 ? -14.052 -8.084 9.831 1.00 89.75 94 ILE A N 1
ATOM 708 C CA . ILE A 1 94 ? -12.719 -8.696 9.957 1.00 89.75 94 ILE A CA 1
ATOM 709 C C . ILE A 1 94 ? -12.204 -9.173 8.600 1.00 89.75 94 ILE A C 1
ATOM 711 O O . ILE A 1 94 ? -11.027 -8.968 8.302 1.00 89.75 94 ILE A O 1
ATOM 715 N N . VAL A 1 95 ? -13.066 -9.780 7.781 1.00 89.69 95 VAL A N 1
ATOM 716 C CA . VAL A 1 95 ? -12.718 -10.193 6.415 1.00 89.69 95 VAL A CA 1
ATOM 717 C C . VAL A 1 95 ? -12.323 -8.971 5.585 1.00 89.69 95 VAL A C 1
ATOM 719 O O . VAL A 1 95 ? -11.259 -8.971 4.967 1.00 89.69 95 VAL A O 1
ATOM 722 N N . LEU A 1 96 ? -13.097 -7.885 5.661 1.00 90.19 96 LEU A N 1
ATOM 723 C CA . LEU A 1 96 ? -12.794 -6.637 4.962 1.00 90.19 96 LEU A CA 1
ATOM 724 C C . LEU A 1 96 ? -11.466 -6.009 5.423 1.00 90.19 96 LEU A C 1
ATOM 726 O O . LEU A 1 96 ? -10.683 -5.551 4.589 1.00 90.19 96 LEU A O 1
ATOM 730 N N . LEU A 1 97 ? -11.164 -6.039 6.727 1.00 88.88 97 LEU A N 1
ATOM 731 C CA . LEU A 1 97 ? -9.869 -5.593 7.259 1.00 88.88 97 LEU A CA 1
ATOM 732 C C . LEU A 1 97 ? -8.704 -6.440 6.732 1.00 88.88 97 LEU A C 1
ATOM 734 O O . LEU A 1 97 ? -7.689 -5.884 6.312 1.00 88.88 97 LEU A O 1
ATOM 738 N N . ARG A 1 98 ? -8.843 -7.772 6.713 1.00 88.69 98 ARG A N 1
ATOM 739 C CA . ARG A 1 98 ? -7.820 -8.667 6.147 1.00 88.69 98 ARG A CA 1
ATOM 740 C C . ARG A 1 98 ? -7.604 -8.414 4.659 1.00 88.69 98 ARG A C 1
ATOM 742 O O . ARG A 1 98 ? -6.456 -8.353 4.225 1.00 88.69 98 ARG A O 1
ATOM 749 N N . TYR A 1 99 ? -8.680 -8.181 3.910 1.00 88.44 99 TYR A N 1
ATOM 750 C CA . TYR A 1 99 ? -8.609 -7.813 2.499 1.00 88.44 99 TYR A CA 1
ATOM 751 C C . TYR A 1 99 ? -7.813 -6.516 2.287 1.00 88.44 99 TYR A C 1
ATOM 753 O O . TYR A 1 99 ? -6.895 -6.483 1.471 1.00 88.44 99 TYR A O 1
ATOM 761 N N . HIS A 1 100 ? -8.067 -5.475 3.087 1.00 89.56 100 HIS A N 1
ATOM 762 C CA . HIS A 1 100 ? -7.311 -4.219 3.000 1.00 89.56 100 HIS A CA 1
ATOM 763 C C . HIS A 1 100 ? -5.827 -4.407 3.339 1.00 89.56 100 HIS A C 1
ATOM 765 O O . HIS A 1 100 ? -4.965 -3.828 2.678 1.00 89.56 100 HIS A O 1
ATOM 771 N N . VAL A 1 101 ? -5.508 -5.241 4.334 1.00 88.25 101 VAL A N 1
ATOM 772 C CA . VAL A 1 101 ? -4.116 -5.580 4.671 1.00 88.25 101 VAL A CA 1
ATOM 773 C C . VAL A 1 101 ? -3.438 -6.332 3.523 1.00 88.25 101 VAL A C 1
ATOM 775 O O . VAL A 1 101 ? -2.276 -6.054 3.223 1.00 88.25 101 VAL A O 1
ATOM 778 N N . LEU A 1 102 ? -4.141 -7.244 2.849 1.00 88.44 102 LEU A N 1
ATOM 779 C CA . LEU A 1 102 ? -3.632 -7.914 1.652 1.00 88.44 102 LEU A CA 1
ATOM 780 C C . LEU A 1 102 ? -3.365 -6.908 0.522 1.00 88.44 102 LEU A C 1
ATOM 782 O O . LEU A 1 102 ? -2.264 -6.904 -0.030 1.00 88.44 102 LEU A O 1
ATOM 786 N N . CYS A 1 103 ? -4.303 -6.001 0.236 1.00 88.94 103 CYS A N 1
ATOM 787 C CA . CYS A 1 103 ? -4.104 -4.939 -0.756 1.00 88.94 103 CYS A CA 1
ATOM 788 C C . CYS A 1 103 ? -2.909 -4.039 -0.406 1.00 88.94 103 CYS A C 1
ATOM 790 O O . CYS A 1 103 ? -2.127 -3.672 -1.285 1.00 88.94 103 CYS A O 1
ATOM 792 N N . LEU A 1 104 ? -2.715 -3.716 0.876 1.00 89.50 104 LEU A N 1
ATOM 793 C CA . LEU A 1 104 ? -1.568 -2.929 1.329 1.00 89.50 104 LEU A CA 1
ATOM 794 C C . LEU A 1 104 ? -0.243 -3.672 1.092 1.00 89.50 104 LEU A C 1
ATOM 796 O O . LEU A 1 104 ? 0.708 -3.086 0.584 1.00 89.50 104 LEU A O 1
ATOM 800 N N . LYS A 1 105 ? -0.176 -4.975 1.395 1.00 88.50 105 LYS A N 1
ATOM 801 C CA . LYS A 1 105 ? 1.021 -5.795 1.128 1.00 88.50 105 LYS A CA 1
ATOM 802 C C . LYS A 1 105 ? 1.374 -5.799 -0.363 1.00 88.50 105 LYS A C 1
ATOM 804 O O . LYS A 1 105 ? 2.534 -5.591 -0.711 1.00 88.50 105 LYS A O 1
ATOM 809 N N . VAL A 1 106 ? 0.380 -5.988 -1.235 1.00 89.62 106 VAL A N 1
ATOM 810 C CA . VAL A 1 106 ? 0.582 -5.997 -2.695 1.00 89.62 106 VAL A CA 1
ATOM 811 C C . VAL A 1 106 ? 1.023 -4.622 -3.202 1.00 89.62 106 VAL A C 1
ATOM 813 O O . VAL A 1 106 ? 1.969 -4.531 -3.982 1.00 89.62 106 VAL A O 1
ATOM 816 N N . THR A 1 107 ? 0.397 -3.540 -2.733 1.00 90.94 107 THR A N 1
ATOM 817 C CA . THR A 1 107 ? 0.767 -2.176 -3.153 1.00 90.94 107 THR A CA 1
ATOM 818 C C . THR A 1 107 ? 2.158 -1.771 -2.662 1.00 90.94 107 THR A C 1
ATOM 820 O O . THR A 1 107 ? 2.878 -1.105 -3.401 1.00 90.94 107 THR A O 1
ATOM 823 N N . ILE A 1 108 ? 2.606 -2.219 -1.484 1.00 89.62 108 ILE A N 1
ATOM 824 C CA . ILE A 1 108 ? 3.992 -2.010 -1.027 1.00 89.62 108 ILE A CA 1
ATOM 825 C C . ILE A 1 108 ? 4.985 -2.695 -1.976 1.00 89.62 108 ILE A C 1
ATOM 827 O O . ILE A 1 108 ? 5.942 -2.067 -2.420 1.00 89.62 108 ILE A O 1
ATOM 831 N N . VAL A 1 109 ? 4.749 -3.955 -2.349 1.00 90.00 109 VAL A N 1
ATOM 832 C CA . VAL A 1 109 ? 5.632 -4.662 -3.296 1.00 90.00 109 VAL A CA 1
ATOM 833 C C . VAL A 1 109 ? 5.635 -3.970 -4.661 1.00 90.00 109 VAL A C 1
ATOM 835 O O . VAL A 1 109 ? 6.701 -3.725 -5.229 1.00 90.00 109 VAL A O 1
ATOM 838 N N . ALA A 1 110 ? 4.458 -3.588 -5.161 1.00 89.94 110 ALA A N 1
ATOM 839 C CA . ALA A 1 110 ? 4.330 -2.879 -6.428 1.00 89.94 110 ALA A CA 1
ATOM 840 C C . ALA A 1 110 ? 5.049 -1.521 -6.405 1.00 89.94 110 ALA A C 1
ATOM 842 O O . ALA A 1 110 ? 5.783 -1.204 -7.335 1.00 89.94 110 ALA A O 1
ATOM 843 N N . THR A 1 111 ? 4.897 -0.731 -5.339 1.00 89.44 111 THR A N 1
ATOM 844 C CA . THR A 1 111 ? 5.556 0.582 -5.218 1.00 89.44 111 THR A CA 1
ATOM 845 C C . THR A 1 111 ? 7.075 0.455 -5.159 1.00 89.44 111 THR A C 1
ATOM 847 O O . THR A 1 111 ? 7.759 1.213 -5.845 1.00 89.44 111 THR A O 1
ATOM 850 N N . VAL A 1 112 ? 7.612 -0.527 -4.425 1.00 89.56 112 VAL A N 1
ATOM 851 C CA . VAL A 1 112 ? 9.058 -0.798 -4.394 1.00 89.56 112 VAL A CA 1
ATOM 852 C C . VAL A 1 112 ? 9.573 -1.154 -5.787 1.00 89.56 112 VAL A C 1
ATOM 854 O O . VAL A 1 112 ? 10.549 -0.558 -6.231 1.00 89.56 112 VAL A O 1
ATOM 857 N N . LEU A 1 113 ? 8.907 -2.054 -6.515 1.00 87.19 113 LEU A N 1
ATOM 858 C CA . LEU A 1 113 ? 9.318 -2.426 -7.876 1.00 87.19 113 LEU A CA 1
ATOM 859 C C . LEU A 1 113 ? 9.208 -1.253 -8.861 1.00 87.19 113 LEU A C 1
ATOM 861 O O . LEU A 1 113 ? 10.123 -1.013 -9.651 1.00 87.19 113 LEU A O 1
ATOM 865 N N . CYS A 1 114 ? 8.129 -0.475 -8.786 1.00 86.12 114 CYS A N 1
ATOM 866 C CA . CYS A 1 114 ? 7.935 0.685 -9.649 1.00 86.12 114 CYS A CA 1
ATOM 867 C C . CYS A 1 114 ? 9.000 1.765 -9.416 1.00 86.12 114 CYS A C 1
ATOM 869 O O . CYS A 1 114 ? 9.535 2.312 -10.378 1.00 86.12 114 CYS A O 1
ATOM 871 N N . VAL A 1 115 ? 9.335 2.069 -8.159 1.00 86.69 115 VAL A N 1
ATOM 872 C CA . VAL A 1 115 ? 10.298 3.130 -7.821 1.00 86.69 115 VAL A CA 1
ATOM 873 C C . VAL A 1 115 ? 11.747 2.660 -7.969 1.00 86.69 115 VAL A C 1
ATOM 875 O O . VAL A 1 115 ? 12.580 3.429 -8.441 1.00 86.69 115 VAL A O 1
ATOM 878 N N . ALA A 1 116 ? 12.062 1.422 -7.584 1.00 85.00 116 ALA A N 1
ATOM 879 C CA . ALA A 1 116 ? 13.437 0.922 -7.570 1.00 85.00 116 ALA A CA 1
ATOM 880 C C . ALA A 1 116 ? 13.894 0.330 -8.909 1.00 85.00 116 ALA A C 1
ATOM 882 O O . ALA A 1 116 ? 15.094 0.301 -9.165 1.00 85.00 116 ALA A O 1
ATOM 883 N N . VAL A 1 117 ? 12.970 -0.148 -9.751 1.00 84.62 117 VAL A N 1
ATOM 884 C CA . VAL A 1 117 ? 13.312 -0.840 -11.006 1.00 84.62 117 VAL A CA 1
ATOM 885 C C . VAL A 1 117 ? 12.755 -0.095 -12.215 1.00 84.62 117 VAL A C 1
ATOM 887 O O . VAL A 1 117 ? 13.522 0.354 -13.063 1.00 84.62 117 VAL A O 1
ATOM 890 N N . ILE A 1 118 ? 11.436 0.103 -12.286 1.00 83.19 118 ILE A N 1
ATOM 891 C CA . ILE A 1 118 ? 10.793 0.674 -13.485 1.00 83.19 118 ILE A CA 1
ATOM 892 C C . ILE A 1 118 ? 11.195 2.139 -13.692 1.00 83.19 118 ILE A C 1
ATOM 894 O O . ILE A 1 118 ? 11.533 2.541 -14.803 1.00 83.19 118 ILE A O 1
ATOM 898 N N . LEU A 1 119 ? 11.208 2.939 -12.626 1.00 82.19 119 LEU A N 1
ATOM 899 C CA . LEU A 1 119 ? 11.571 4.351 -12.700 1.00 82.19 119 LEU A CA 1
ATOM 900 C C . LEU A 1 119 ? 13.014 4.575 -13.197 1.00 82.19 119 LEU A C 1
ATOM 902 O O . LEU A 1 119 ? 13.176 5.332 -14.156 1.00 82.19 119 LEU A O 1
ATOM 906 N N . PRO A 1 120 ? 14.067 3.948 -12.631 1.00 79.75 120 PRO A N 1
ATOM 907 C CA . PRO A 1 120 ? 15.418 4.106 -13.167 1.00 79.75 120 PRO A CA 1
ATOM 908 C C . PRO A 1 120 ? 15.582 3.499 -14.564 1.00 79.75 120 PRO A C 1
ATOM 910 O O . PRO A 1 120 ? 16.313 4.074 -15.368 1.00 79.75 120 PRO A O 1
ATOM 913 N N . LEU A 1 121 ? 14.883 2.408 -14.906 1.00 76.88 121 LEU A N 1
ATOM 914 C CA . LEU A 1 121 ? 14.877 1.870 -16.277 1.00 76.88 121 LEU A CA 1
ATOM 915 C C . LEU A 1 121 ? 14.301 2.868 -17.292 1.00 76.88 121 LEU A C 1
ATOM 917 O O . LEU A 1 121 ? 14.849 3.017 -18.382 1.00 76.88 121 LEU A O 1
ATOM 921 N N . ASN A 1 122 ? 13.237 3.583 -16.925 1.00 75.88 122 ASN A N 1
ATOM 922 C CA . ASN A 1 122 ? 12.614 4.583 -17.790 1.00 75.88 122 ASN A CA 1
ATOM 923 C C . ASN A 1 122 ? 13.423 5.893 -17.847 1.00 75.88 122 ASN A C 1
ATOM 925 O O . ASN A 1 122 ? 13.496 6.506 -18.908 1.00 75.88 122 ASN A O 1
ATOM 929 N N . LEU A 1 123 ? 14.081 6.301 -16.753 1.00 72.81 123 LEU A N 1
ATOM 930 C CA . LEU A 1 123 ? 14.905 7.522 -16.697 1.00 72.81 123 LEU A CA 1
ATOM 931 C C . LEU A 1 123 ? 16.303 7.365 -17.308 1.00 72.81 123 LEU A C 1
ATOM 933 O O . LEU A 1 123 ? 16.835 8.325 -17.859 1.00 72.81 123 LEU A O 1
ATOM 937 N N . SER A 1 124 ? 16.903 6.177 -17.219 1.00 70.44 124 SER A N 1
ATOM 938 C CA . SER A 1 124 ? 18.174 5.866 -17.895 1.00 70.44 124 SER A CA 1
ATOM 939 C C . SER A 1 124 ? 18.011 5.728 -19.411 1.00 70.44 124 SER A C 1
ATOM 941 O O . SER A 1 124 ? 18.995 5.603 -20.139 1.00 70.44 124 SER A O 1
ATOM 943 N N . GLY A 1 125 ? 16.771 5.775 -19.900 1.00 61.66 125 GLY A N 1
ATOM 944 C CA . GLY A 1 125 ? 16.473 5.716 -21.308 1.00 61.66 125 GLY A CA 1
ATOM 945 C C . GLY A 1 125 ? 16.624 7.033 -22.040 1.00 61.66 125 GLY A C 1
ATOM 946 O O . GLY A 1 125 ? 15.720 7.860 -22.016 1.00 61.66 125 GLY A O 1
ATOM 947 N N . SER A 1 126 ? 17.725 7.191 -22.775 1.00 56.12 126 SER A N 1
ATOM 948 C CA . SER A 1 126 ? 17.793 8.153 -23.871 1.00 56.12 126 SER A CA 1
ATOM 949 C C . SER A 1 126 ? 17.066 7.592 -25.094 1.00 56.12 126 SER A C 1
ATOM 951 O O . SER A 1 126 ? 17.301 6.461 -25.523 1.00 56.12 126 SER A O 1
ATOM 953 N N . CYS A 1 127 ? 16.161 8.388 -25.652 1.00 57.47 127 CYS A N 1
ATOM 954 C CA . CYS A 1 127 ? 15.668 8.181 -27.002 1.00 57.47 127 CYS A CA 1
ATOM 955 C C . CYS A 1 127 ? 16.726 8.665 -27.993 1.00 57.47 127 CYS A C 1
ATOM 957 O O . CYS A 1 127 ? 17.231 9.783 -27.868 1.00 57.47 127 CYS A O 1
ATOM 959 N N . PHE A 1 128 ? 17.094 7.803 -28.936 1.00 49.56 128 PHE A N 1
ATOM 960 C CA . PHE A 1 128 ? 18.100 8.107 -29.944 1.00 49.56 128 PHE A CA 1
ATOM 961 C C . PHE A 1 128 ? 17.508 9.051 -31.002 1.00 49.56 128 PHE A C 1
ATOM 963 O O . PHE A 1 128 ? 16.497 8.727 -31.621 1.00 49.56 128 PHE A O 1
ATOM 970 N N . ASN A 1 129 ? 18.136 10.211 -31.213 1.00 49.47 129 ASN A N 1
ATOM 971 C CA . ASN A 1 129 ? 17.814 11.100 -32.330 1.00 49.47 129 ASN A CA 1
ATOM 972 C C . ASN A 1 129 ? 18.619 10.650 -33.551 1.00 49.47 129 ASN A C 1
ATOM 974 O O . ASN A 1 129 ? 19.827 10.879 -33.612 1.00 49.47 129 ASN A O 1
ATOM 978 N N . TYR A 1 130 ? 17.960 10.045 -34.537 1.00 40.81 130 TYR A N 1
ATOM 979 C CA . TYR A 1 130 ? 18.555 9.877 -35.861 1.00 40.81 130 TYR A CA 1
ATOM 980 C C . TYR A 1 130 ? 18.201 11.116 -36.700 1.00 40.81 130 TYR A C 1
ATOM 982 O O . TYR A 1 130 ? 17.147 11.180 -37.325 1.00 40.81 130 TYR A O 1
ATOM 990 N N . GLY A 1 131 ? 19.046 12.152 -36.660 1.00 55.22 131 GLY A N 1
ATOM 991 C CA . GLY A 1 131 ? 18.793 13.412 -37.377 1.00 55.22 131 GLY A CA 1
ATOM 992 C C . GLY A 1 131 ? 17.688 14.283 -36.752 1.00 55.22 131 GLY A C 1
ATOM 993 O O . GLY A 1 131 ? 17.621 14.421 -35.533 1.00 55.22 131 GLY A O 1
ATOM 994 N N . THR A 1 132 ? 16.852 14.919 -37.587 1.00 48.66 132 THR A N 1
ATOM 995 C CA . THR A 1 132 ? 15.770 15.851 -37.186 1.00 48.66 132 THR A CA 1
ATOM 996 C C . THR A 1 132 ? 14.450 15.169 -36.816 1.00 48.66 132 THR A C 1
ATOM 998 O O . THR A 1 132 ? 13.514 15.842 -36.387 1.00 48.66 132 THR A O 1
ATOM 1001 N N . THR A 1 133 ? 14.351 13.850 -36.972 1.00 52.44 133 THR A N 1
ATOM 1002 C CA . THR A 1 133 ? 13.136 13.084 -36.684 1.00 52.44 133 THR A CA 1
ATOM 1003 C C . THR A 1 133 ? 13.277 12.356 -35.353 1.00 52.44 133 THR A C 1
ATOM 1005 O O . THR A 1 133 ? 14.058 11.413 -35.225 1.00 52.44 133 THR A O 1
ATOM 1008 N N . VAL A 1 134 ? 12.515 12.804 -34.357 1.00 56.88 134 VAL A N 1
ATOM 1009 C CA . VAL A 1 134 ? 12.318 12.076 -33.098 1.00 56.88 134 VAL A CA 1
ATOM 1010 C C . VAL A 1 134 ? 11.409 10.875 -33.402 1.00 56.88 134 VAL A C 1
ATOM 1012 O O . VAL A 1 134 ? 10.338 11.092 -33.969 1.00 56.88 134 VAL A O 1
ATOM 1015 N N . PRO A 1 135 ? 11.802 9.628 -33.078 1.00 55.91 135 PRO A N 1
ATOM 1016 C CA . PRO A 1 135 ? 10.944 8.461 -33.281 1.00 55.91 135 PRO A CA 1
ATOM 1017 C C . PRO A 1 135 ? 9.611 8.599 -32.529 1.00 55.91 135 PRO A C 1
ATOM 1019 O O . PRO A 1 135 ? 9.590 9.065 -31.387 1.00 55.91 135 PRO A O 1
ATOM 1022 N N . ASP A 1 136 ? 8.508 8.147 -33.132 1.00 52.28 136 ASP A N 1
ATOM 1023 C CA . ASP A 1 136 ? 7.198 8.107 -32.472 1.00 52.28 136 ASP A CA 1
ATOM 1024 C C . ASP A 1 136 ? 7.263 7.276 -31.175 1.00 52.28 136 ASP A C 1
ATOM 1026 O O . ASP A 1 136 ? 7.715 6.126 -31.164 1.00 52.28 136 ASP A O 1
ATOM 1030 N N . GLY A 1 137 ? 6.813 7.866 -30.061 1.00 51.34 137 GLY A N 1
ATOM 1031 C CA . GLY A 1 137 ? 6.903 7.265 -28.720 1.00 51.34 137 GLY A CA 1
ATOM 1032 C C . GLY A 1 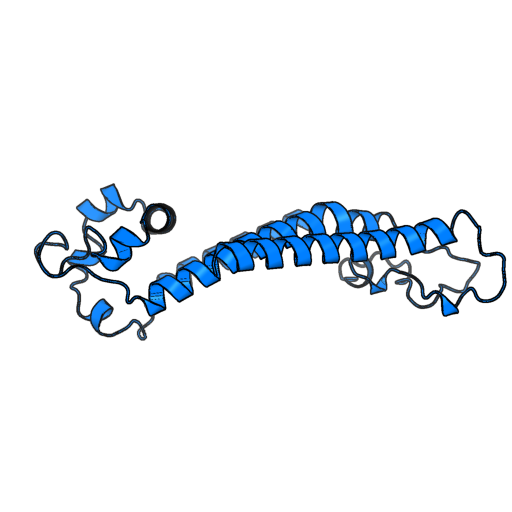137 ? 8.128 7.695 -27.906 1.00 51.34 137 GLY A C 1
ATOM 1033 O O . GLY A 1 137 ? 8.362 7.175 -26.821 1.00 51.34 137 GLY A O 1
ATOM 1034 N N . CYS A 1 138 ? 8.906 8.655 -28.399 1.00 56.50 138 CYS A N 1
ATOM 1035 C CA . CYS A 1 138 ? 9.931 9.331 -27.619 1.00 56.50 138 CYS A CA 1
ATOM 1036 C C . CYS A 1 138 ? 9.451 10.729 -27.251 1.00 56.50 138 CYS A C 1
ATOM 1038 O O . CYS A 1 138 ? 9.198 11.557 -28.127 1.00 56.50 138 CYS A O 1
ATOM 1040 N N . SER A 1 139 ? 9.309 11.008 -25.954 1.00 55.19 139 SER A N 1
ATOM 1041 C CA . SER A 1 139 ? 8.900 12.343 -25.535 1.00 55.19 139 SER A CA 1
ATOM 1042 C C . SER A 1 139 ? 9.999 13.346 -25.912 1.00 55.19 139 SER A C 1
ATOM 1044 O O . SER A 1 139 ? 11.184 13.149 -25.606 1.00 55.19 139 SER A O 1
ATOM 1046 N N . ALA A 1 140 ? 9.616 14.373 -26.679 1.00 52.06 140 ALA A N 1
ATOM 1047 C CA . ALA A 1 140 ? 10.537 15.361 -27.227 1.00 52.06 140 ALA A CA 1
ATOM 1048 C C . ALA A 1 140 ? 11.440 15.920 -26.115 1.00 52.06 140 ALA A C 1
ATOM 1050 O O . ALA A 1 140 ? 10.997 16.139 -24.990 1.00 52.06 140 ALA A O 1
ATOM 1051 N N . GLN A 1 141 ? 12.719 16.144 -26.430 1.00 52.06 141 GLN A N 1
ATOM 1052 C CA . GLN A 1 141 ? 13.799 16.580 -25.528 1.00 52.06 141 GLN A CA 1
ATOM 1053 C C . GLN A 1 141 ? 13.594 17.954 -24.842 1.00 52.06 141 GLN A C 1
ATOM 1055 O O . GLN A 1 141 ? 14.563 18.604 -24.456 1.00 52.06 141 GLN A O 1
ATOM 1060 N N . GLN A 1 142 ? 12.369 18.433 -24.643 1.00 51.53 142 GLN A N 1
ATOM 1061 C CA . GLN A 1 142 ? 12.120 19.555 -23.749 1.00 51.53 142 GLN A CA 1
ATOM 1062 C C . GLN A 1 142 ? 12.029 19.042 -22.315 1.00 51.53 142 GLN A C 1
ATOM 1064 O O . GLN A 1 142 ? 11.104 18.332 -21.935 1.00 51.53 142 GLN A O 1
ATOM 1069 N N . TYR A 1 143 ? 13.029 19.415 -21.516 1.00 49.19 143 TYR A N 1
ATOM 1070 C CA . TYR A 1 143 ? 13.127 19.187 -20.076 1.00 49.19 143 TYR A CA 1
ATOM 1071 C C . TYR A 1 143 ? 12.010 19.925 -19.323 1.00 49.19 143 TYR A C 1
ATOM 1073 O O . TYR A 1 143 ? 12.260 20.893 -18.608 1.00 49.19 143 TYR A O 1
ATOM 1081 N N . ASN A 1 144 ? 10.763 19.499 -19.505 1.00 54.50 144 ASN A N 1
ATOM 1082 C CA . ASN A 1 144 ? 9.619 20.058 -18.809 1.00 54.50 144 ASN A CA 1
ATOM 1083 C C . ASN A 1 144 ? 9.239 19.128 -17.653 1.00 54.50 144 ASN A C 1
ATOM 1085 O O . ASN A 1 144 ? 9.043 17.928 -17.844 1.00 54.50 144 ASN A O 1
ATOM 1089 N N . LEU A 1 145 ? 9.152 19.671 -16.435 1.00 47.66 145 LEU A N 1
ATOM 1090 C CA . LEU A 1 145 ? 8.880 18.898 -15.212 1.00 47.66 145 LEU A CA 1
ATOM 1091 C C . LEU A 1 145 ? 7.513 18.185 -15.216 1.00 47.66 145 LEU A C 1
ATOM 1093 O O . LEU A 1 145 ? 7.258 17.358 -14.343 1.00 47.66 145 LEU A O 1
ATOM 1097 N N . THR A 1 146 ? 6.642 18.511 -16.169 1.00 56.47 146 THR A N 1
ATOM 1098 C CA . THR A 1 146 ? 5.293 17.960 -16.339 1.00 56.47 146 THR A CA 1
ATOM 1099 C C . THR A 1 146 ? 5.220 16.784 -17.311 1.00 56.47 146 THR A C 1
ATOM 1101 O O . THR A 1 146 ? 4.129 16.259 -17.532 1.00 56.47 146 THR A O 1
ATOM 1104 N N . ASP A 1 147 ? 6.338 16.346 -17.895 1.00 63.59 147 ASP A N 1
ATOM 1105 C CA . ASP A 1 147 ? 6.321 15.252 -18.865 1.00 63.59 147 ASP A CA 1
ATOM 1106 C C . ASP A 1 147 ? 6.320 13.875 -18.181 1.00 63.59 147 ASP A C 1
ATOM 1108 O O . ASP A 1 147 ? 7.326 13.164 -18.094 1.00 63.59 147 ASP A O 1
ATOM 1112 N N . TYR A 1 148 ? 5.144 13.504 -17.670 1.00 62.66 148 TYR A N 1
ATOM 1113 C CA . TYR A 1 148 ? 4.870 12.186 -17.093 1.00 62.66 148 TYR A CA 1
ATOM 1114 C C . TYR A 1 148 ? 5.030 11.048 -18.112 1.00 62.66 148 TYR A C 1
ATOM 1116 O O . TYR A 1 148 ? 5.195 9.899 -17.706 1.00 62.66 148 TYR A O 1
ATOM 1124 N N . GLY A 1 149 ? 5.037 11.342 -19.419 1.00 62.19 149 GLY A N 1
ATOM 1125 C CA . GLY A 1 149 ? 5.271 10.340 -20.459 1.00 62.19 149 GLY A CA 1
ATOM 1126 C C . GLY A 1 149 ? 6.601 9.611 -20.258 1.00 62.19 149 GLY A C 1
ATOM 1127 O O . GLY A 1 149 ? 6.654 8.386 -20.379 1.00 62.19 149 GLY A O 1
ATOM 1128 N N . ARG A 1 150 ? 7.634 10.331 -19.798 1.00 64.12 150 ARG A N 1
ATOM 1129 C CA . ARG A 1 150 ? 8.992 9.804 -19.565 1.00 64.12 150 ARG A CA 1
ATOM 1130 C C . ARG A 1 150 ? 9.101 8.744 -18.484 1.00 64.12 150 ARG A C 1
ATOM 1132 O O . ARG A 1 150 ? 10.013 7.925 -18.526 1.00 64.12 150 ARG A O 1
ATOM 1139 N N . THR A 1 151 ? 8.217 8.761 -17.492 1.00 67.19 151 THR A N 1
ATOM 1140 C CA . THR A 1 151 ? 8.262 7.795 -16.385 1.00 67.19 151 THR A CA 1
ATOM 1141 C C . THR A 1 151 ? 7.449 6.537 -16.678 1.00 67.19 151 THR A C 1
ATOM 1143 O O . THR A 1 151 ? 7.432 5.617 -15.859 1.00 67.19 151 THR A O 1
ATOM 1146 N N . THR A 1 152 ? 6.808 6.467 -17.848 1.00 70.50 152 THR A N 1
ATOM 1147 C CA . THR A 1 152 ? 5.870 5.405 -18.226 1.00 70.50 152 THR A CA 1
ATOM 1148 C C . THR A 1 152 ? 6.314 4.658 -19.485 1.00 70.50 152 THR A C 1
ATOM 1150 O O . THR A 1 152 ? 7.312 4.996 -20.116 1.00 70.50 152 THR A O 1
ATOM 1153 N N . ILE A 1 153 ? 5.538 3.638 -19.869 1.00 70.62 153 ILE A N 1
ATOM 1154 C CA . ILE A 1 153 ? 5.727 2.858 -21.105 1.00 70.62 153 ILE A CA 1
ATOM 1155 C C . ILE A 1 153 ? 5.708 3.751 -22.358 1.00 70.62 153 ILE A C 1
ATOM 1157 O O . ILE A 1 153 ? 6.296 3.385 -23.368 1.00 70.62 153 ILE A O 1
ATOM 1161 N N . ALA A 1 154 ? 5.111 4.946 -22.280 1.00 68.50 154 ALA A N 1
ATOM 1162 C CA . ALA A 1 154 ? 5.114 5.925 -23.362 1.00 68.50 154 ALA A CA 1
ATOM 1163 C C . ALA A 1 154 ? 6.512 6.471 -23.715 1.00 68.50 154 ALA A C 1
ATOM 1165 O O . ALA A 1 154 ? 6.613 7.210 -24.683 1.00 68.50 154 ALA A O 1
ATOM 1166 N N . ASN A 1 155 ? 7.559 6.137 -22.947 1.00 68.19 155 ASN A N 1
ATOM 1167 C CA . ASN A 1 155 ? 8.959 6.451 -23.258 1.00 68.19 155 ASN A CA 1
ATOM 1168 C C . ASN A 1 155 ? 9.690 5.322 -24.017 1.00 68.19 155 ASN A C 1
ATOM 1170 O O . ASN A 1 155 ? 10.896 5.413 -24.257 1.00 68.19 155 ASN A O 1
ATOM 1174 N N . ILE A 1 156 ? 9.011 4.211 -24.321 1.00 68.75 156 ILE A N 1
ATOM 1175 C CA . ILE A 1 156 ? 9.591 3.092 -25.071 1.00 68.75 156 ILE A CA 1
ATOM 1176 C C . ILE A 1 156 ? 9.176 3.247 -26.542 1.00 68.75 156 ILE A C 1
ATOM 1178 O O . ILE A 1 156 ? 7.976 3.235 -26.825 1.00 68.75 156 ILE A O 1
ATOM 1182 N N . PRO A 1 157 ? 10.132 3.383 -27.481 1.00 65.38 157 PRO A N 1
ATOM 1183 C CA . PRO A 1 157 ? 9.814 3.586 -28.889 1.00 65.38 157 PRO A CA 1
ATOM 1184 C C . PRO A 1 157 ? 9.114 2.359 -29.483 1.00 65.38 157 PRO A C 1
ATOM 1186 O O . PRO A 1 157 ? 9.365 1.218 -29.081 1.00 65.38 157 PRO A O 1
ATOM 1189 N N . SER A 1 158 ? 8.236 2.590 -30.462 1.00 63.84 158 SER A N 1
ATOM 1190 C CA . SER A 1 158 ? 7.504 1.501 -31.108 1.00 63.84 158 SER A CA 1
ATOM 1191 C C . SER A 1 158 ? 8.444 0.613 -31.939 1.00 63.84 158 SER A C 1
ATOM 1193 O O . SER A 1 158 ? 9.288 1.103 -32.690 1.00 63.84 158 SER A O 1
ATOM 1195 N N . LEU A 1 159 ? 8.280 -0.711 -31.844 1.00 62.78 159 LEU A N 1
ATOM 1196 C CA . LEU A 1 159 ? 9.069 -1.680 -32.623 1.00 62.78 159 LEU A CA 1
ATOM 1197 C C . LEU A 1 159 ? 8.766 -1.624 -34.133 1.00 62.78 159 LEU A C 1
ATOM 1199 O O . LEU A 1 159 ? 9.555 -2.130 -34.928 1.00 62.78 159 LEU A O 1
ATOM 1203 N N . ASN A 1 160 ? 7.654 -0.997 -34.527 1.00 57.53 160 ASN A N 1
ATOM 1204 C CA . ASN A 1 160 ? 7.227 -0.877 -35.923 1.00 57.53 160 ASN A CA 1
ATOM 1205 C C . ASN A 1 160 ? 8.019 0.188 -36.698 1.00 57.53 160 ASN A C 1
ATOM 1207 O O . ASN A 1 160 ? 8.077 0.128 -37.922 1.00 57.53 160 ASN A O 1
ATOM 1211 N N . SER A 1 161 ? 8.658 1.135 -36.005 1.00 52.66 161 SER A N 1
ATOM 1212 C CA . SER A 1 161 ? 9.430 2.223 -36.623 1.00 52.66 161 SER A CA 1
ATOM 1213 C C . SER A 1 161 ? 10.827 1.797 -37.112 1.00 52.66 161 SER A C 1
ATOM 1215 O O . SER A 1 161 ? 11.536 2.611 -37.692 1.00 52.66 161 SER A O 1
ATOM 1217 N N . PHE A 1 162 ? 11.231 0.538 -36.892 1.00 53.53 162 PHE A N 1
ATOM 1218 C CA . PHE A 1 162 ? 12.576 0.009 -37.183 1.00 53.53 162 PHE A CA 1
ATOM 1219 C C . PHE A 1 162 ? 12.552 -1.186 -38.155 1.00 53.53 162 PHE A C 1
ATOM 1221 O O . PHE A 1 162 ? 13.371 -2.099 -38.046 1.00 53.53 162 PHE A O 1
ATOM 1228 N N . ALA A 1 163 ? 11.578 -1.221 -39.072 1.00 50.66 163 ALA A N 1
ATOM 1229 C CA . ALA A 1 163 ? 11.373 -2.334 -40.005 1.00 50.66 163 ALA A CA 1
ATOM 1230 C C . ALA A 1 163 ? 12.532 -2.558 -41.003 1.00 50.66 163 ALA A C 1
ATOM 1232 O O . ALA A 1 163 ? 12.647 -3.658 -41.535 1.00 50.66 163 ALA A O 1
ATOM 1233 N N . ASP A 1 164 ? 13.430 -1.585 -41.182 1.00 46.66 164 ASP A N 1
ATOM 1234 C CA . ASP A 1 164 ? 14.593 -1.702 -42.064 1.00 46.66 164 ASP A CA 1
ATOM 1235 C C . ASP A 1 164 ? 15.902 -1.706 -41.260 1.00 46.66 164 ASP A C 1
ATOM 1237 O O . ASP A 1 164 ? 16.448 -0.661 -40.911 1.00 46.66 164 ASP A O 1
ATOM 1241 N N . GLY A 1 165 ? 16.428 -2.900 -40.969 1.00 43.41 165 GLY A N 1
ATOM 1242 C CA . GLY A 1 165 ? 17.800 -3.069 -40.478 1.00 43.41 165 GLY A CA 1
ATOM 1243 C C . GLY A 1 165 ? 17.953 -4.071 -39.334 1.00 43.41 165 GLY A C 1
ATOM 1244 O O . GLY A 1 165 ? 17.373 -3.918 -38.264 1.00 43.41 165 GLY A O 1
ATOM 1245 N N . ASN A 1 166 ? 18.750 -5.107 -39.602 1.00 41.50 166 ASN A N 1
ATOM 1246 C CA . ASN A 1 166 ? 19.329 -6.128 -38.722 1.00 41.50 166 ASN A CA 1
ATOM 1247 C C . ASN A 1 166 ? 18.941 -6.120 -37.227 1.00 41.50 166 ASN A C 1
ATOM 1249 O O . ASN A 1 166 ? 19.192 -5.193 -36.465 1.00 41.50 166 ASN A O 1
ATOM 1253 N N . VAL A 1 167 ? 18.414 -7.269 -36.800 1.00 48.44 167 VAL A N 1
ATOM 1254 C CA . VAL A 1 167 ? 17.822 -7.572 -35.486 1.00 48.44 167 VAL A CA 1
ATOM 1255 C C . VAL A 1 167 ? 18.803 -7.490 -34.300 1.00 48.44 167 VAL A C 1
ATOM 1257 O O . VAL A 1 167 ? 18.351 -7.422 -33.164 1.00 48.44 167 VAL A O 1
ATOM 1260 N N . PHE A 1 168 ? 20.115 -7.410 -34.541 1.00 40.84 168 PHE A N 1
ATOM 1261 C CA . PHE A 1 168 ? 21.150 -7.319 -33.504 1.00 40.84 168 PHE A CA 1
ATOM 1262 C C . PHE A 1 168 ? 21.968 -6.037 -33.671 1.00 40.84 168 PHE A C 1
ATOM 1264 O O . PHE A 1 168 ? 23.021 -6.023 -34.306 1.00 40.84 168 PHE A O 1
ATOM 1271 N N . GLY A 1 169 ? 21.451 -4.949 -33.114 1.00 46.19 169 GLY A N 1
ATOM 1272 C CA . GLY A 1 169 ? 22.192 -3.716 -32.884 1.00 46.19 169 GLY A CA 1
ATOM 1273 C C . GLY A 1 169 ? 22.101 -3.391 -31.401 1.00 46.19 169 GLY A C 1
ATOM 1274 O O . GLY A 1 169 ? 21.012 -3.468 -30.832 1.00 46.19 169 GLY A O 1
ATOM 1275 N N . THR A 1 170 ? 23.222 -3.004 -30.794 1.00 49.25 170 THR A N 1
ATOM 1276 C CA . THR A 1 170 ? 23.371 -2.685 -29.360 1.00 49.25 170 THR A CA 1
ATOM 1277 C C . THR A 1 170 ? 22.312 -1.714 -28.811 1.00 49.25 170 THR A C 1
ATOM 1279 O O . THR A 1 170 ? 22.047 -1.704 -27.612 1.00 49.25 170 THR A O 1
ATOM 1282 N N . ASP A 1 171 ? 21.660 -0.941 -29.685 1.00 52.16 171 ASP A N 1
ATOM 1283 C CA . ASP A 1 171 ? 20.620 0.036 -29.344 1.00 52.16 171 ASP A CA 1
ATOM 1284 C C . ASP A 1 171 ? 19.188 -0.547 -29.332 1.00 52.16 171 ASP A C 1
ATOM 1286 O O . ASP A 1 171 ? 18.338 -0.100 -28.553 1.00 52.16 171 ASP A O 1
ATOM 1290 N N . ARG A 1 172 ? 18.910 -1.597 -30.126 1.00 54.00 172 ARG A N 1
ATOM 1291 C CA . ARG A 1 172 ? 17.625 -2.332 -30.117 1.00 54.00 172 ARG A CA 1
ATOM 1292 C C . ARG A 1 172 ? 17.490 -3.164 -28.838 1.00 54.00 172 ARG A C 1
ATOM 1294 O O . ARG A 1 172 ? 16.409 -3.205 -28.243 1.00 54.00 172 ARG A O 1
ATOM 1301 N N . ASP A 1 173 ? 18.606 -3.719 -28.369 1.00 57.47 173 ASP A N 1
ATOM 1302 C CA . ASP A 1 173 ? 18.705 -4.526 -27.148 1.00 57.47 173 ASP A CA 1
ATOM 1303 C C . ASP A 1 173 ? 18.327 -3.730 -25.888 1.00 57.47 173 ASP A C 1
ATOM 1305 O O . ASP A 1 173 ? 17.674 -4.255 -24.983 1.00 57.47 173 ASP A O 1
ATOM 1309 N N . GLY A 1 174 ? 18.646 -2.430 -25.852 1.00 63.59 174 GLY A N 1
ATOM 1310 C CA . GLY A 1 174 ? 18.303 -1.548 -24.734 1.00 63.59 174 GLY A CA 1
ATOM 1311 C C . GLY A 1 174 ? 16.798 -1.287 -24.597 1.00 63.59 174 GLY A C 1
ATOM 1312 O O . GLY A 1 174 ? 16.270 -1.280 -23.485 1.00 63.59 174 GLY A O 1
ATOM 1313 N N . SER A 1 175 ? 16.086 -1.101 -25.714 1.00 67.25 175 SER A N 1
ATOM 1314 C CA . SER A 1 175 ? 14.630 -0.867 -25.712 1.00 67.25 175 SER A CA 1
ATOM 1315 C C . SER A 1 175 ? 13.833 -2.134 -25.371 1.00 67.25 175 SER A C 1
ATOM 1317 O O . SER A 1 175 ? 12.932 -2.094 -24.528 1.00 67.25 175 SER A O 1
ATOM 1319 N N . LEU A 1 176 ? 14.227 -3.278 -25.943 1.00 71.31 176 LEU A N 1
ATOM 1320 C CA . LEU A 1 176 ? 13.654 -4.587 -25.628 1.00 71.31 176 LEU A CA 1
ATOM 1321 C C . LEU A 1 176 ? 13.929 -4.975 -24.172 1.00 71.31 176 LEU A C 1
ATOM 1323 O O . LEU A 1 176 ? 13.014 -5.418 -23.480 1.00 71.31 176 LEU A O 1
ATOM 1327 N N . GLY A 1 177 ? 15.145 -4.741 -23.671 1.00 72.25 177 GLY A N 1
ATOM 1328 C CA . GLY A 1 177 ? 15.507 -4.993 -22.275 1.00 72.25 177 GLY A CA 1
ATOM 1329 C C . GLY A 1 177 ? 14.634 -4.228 -21.273 1.00 72.25 177 GLY A C 1
ATOM 1330 O O . GLY A 1 177 ? 14.243 -4.786 -20.248 1.00 72.25 177 GLY A O 1
ATOM 1331 N N . ARG A 1 178 ? 14.244 -2.984 -21.586 1.00 75.75 178 ARG A N 1
ATOM 1332 C CA . ARG A 1 178 ? 13.308 -2.203 -20.753 1.00 75.75 178 ARG A CA 1
ATOM 1333 C C . ARG A 1 178 ? 11.905 -2.797 -20.759 1.00 75.75 178 ARG A C 1
ATOM 1335 O O . ARG A 1 178 ? 11.313 -2.947 -19.691 1.00 75.75 178 ARG A O 1
ATOM 1342 N N . LEU A 1 179 ? 11.391 -3.179 -21.931 1.00 78.75 179 LEU A N 1
ATOM 1343 C CA . LEU A 1 179 ? 10.082 -3.825 -22.044 1.00 78.75 179 LEU A CA 1
ATOM 1344 C C . LEU A 1 179 ? 10.055 -5.149 -21.265 1.00 78.75 179 LEU A C 1
ATOM 1346 O O . LEU A 1 179 ? 9.151 -5.364 -20.458 1.00 78.75 179 LEU A O 1
ATOM 1350 N N . TYR A 1 180 ? 11.079 -5.992 -21.432 1.00 83.25 180 TYR A N 1
ATOM 1351 C CA . TYR A 1 180 ? 11.226 -7.230 -20.664 1.00 83.25 180 TYR A CA 1
ATOM 1352 C C . TYR A 1 180 ? 11.339 -6.966 -19.160 1.00 83.25 180 TYR A C 1
ATOM 1354 O O . TYR A 1 180 ? 10.727 -7.689 -18.378 1.00 83.25 180 TYR A O 1
ATOM 1362 N N . GLY A 1 181 ? 12.047 -5.912 -18.746 1.00 83.38 181 GLY A N 1
ATOM 1363 C CA . GLY A 1 181 ? 12.134 -5.498 -17.345 1.00 83.38 181 GLY A CA 1
ATOM 1364 C C . GLY A 1 181 ? 10.774 -5.131 -16.745 1.00 83.38 181 GLY A C 1
ATOM 1365 O O . GLY A 1 181 ? 10.448 -5.578 -15.643 1.00 83.38 181 GLY A O 1
ATOM 1366 N N . ILE A 1 182 ? 9.945 -4.383 -17.481 1.00 85.50 182 ILE A N 1
ATOM 1367 C CA . ILE A 1 182 ? 8.581 -4.034 -17.051 1.00 85.50 182 ILE A CA 1
ATOM 1368 C C . ILE A 1 182 ? 7.707 -5.288 -16.976 1.00 85.50 182 ILE A C 1
ATOM 1370 O O . ILE A 1 182 ? 7.055 -5.512 -15.955 1.00 85.50 182 ILE A O 1
ATOM 1374 N N . VAL A 1 183 ? 7.724 -6.132 -18.011 1.00 88.62 183 VAL A N 1
ATOM 1375 C CA . VAL A 1 183 ? 6.951 -7.383 -18.041 1.00 88.62 183 VAL A CA 1
ATOM 1376 C C . VAL A 1 183 ? 7.349 -8.290 -16.876 1.00 88.62 183 VAL A C 1
ATOM 1378 O O . VAL A 1 183 ? 6.481 -8.762 -16.141 1.00 88.62 183 VAL A O 1
ATOM 1381 N N . LEU A 1 184 ? 8.645 -8.465 -16.626 1.00 89.00 184 LEU A N 1
ATOM 1382 C CA . LEU A 1 184 ? 9.151 -9.250 -15.502 1.00 89.00 184 LEU A CA 1
ATOM 1383 C C . LEU A 1 184 ? 8.688 -8.669 -14.157 1.00 89.00 184 LEU A C 1
ATOM 1385 O O . LEU A 1 184 ? 8.210 -9.415 -13.303 1.00 89.00 184 LEU A O 1
ATOM 1389 N N . CYS A 1 185 ? 8.736 -7.346 -13.976 1.00 87.81 185 CYS A N 1
ATOM 1390 C CA . CYS A 1 185 ? 8.201 -6.700 -12.773 1.00 87.81 185 CYS A CA 1
ATOM 1391 C C . CYS A 1 185 ? 6.697 -6.960 -12.606 1.00 87.81 185 CYS A C 1
ATOM 1393 O O . CYS A 1 185 ? 6.254 -7.291 -11.506 1.00 87.81 185 CYS A O 1
ATOM 1395 N N . THR A 1 186 ? 5.906 -6.870 -13.682 1.00 89.19 186 THR A N 1
ATOM 1396 C CA . THR A 1 186 ? 4.465 -7.174 -13.616 1.00 89.19 186 THR A CA 1
ATOM 1397 C C . THR A 1 186 ? 4.196 -8.637 -13.275 1.00 89.19 186 THR A C 1
ATOM 1399 O O . THR A 1 186 ? 3.300 -8.916 -12.481 1.00 89.19 186 THR A O 1
ATOM 1402 N N . TRP A 1 187 ? 5.011 -9.564 -13.783 1.00 93.19 187 TRP A N 1
ATOM 1403 C CA . TRP A 1 187 ? 4.935 -10.982 -13.435 1.00 93.19 187 TRP A CA 1
ATOM 1404 C C . TRP A 1 187 ? 5.267 -11.229 -11.964 1.00 93.19 187 TRP A C 1
ATOM 1406 O O . TRP A 1 187 ? 4.561 -11.992 -11.311 1.00 93.19 187 TRP A O 1
ATOM 1416 N N . ILE A 1 188 ? 6.280 -10.554 -11.412 1.00 91.00 188 ILE A N 1
ATOM 1417 C CA . ILE A 1 188 ? 6.604 -10.638 -9.980 1.00 91.00 188 ILE A CA 1
ATOM 1418 C C . ILE A 1 188 ? 5.439 -10.116 -9.132 1.00 91.00 188 ILE A C 1
ATOM 1420 O O . ILE A 1 188 ? 5.060 -10.764 -8.155 1.00 91.00 188 ILE A O 1
ATOM 1424 N N . ILE A 1 189 ? 4.847 -8.974 -9.501 1.00 90.38 189 ILE A N 1
ATOM 1425 C CA . ILE A 1 189 ? 3.690 -8.409 -8.787 1.00 90.38 189 ILE A CA 1
ATOM 1426 C C . ILE A 1 189 ? 2.515 -9.387 -8.836 1.00 90.38 189 ILE A C 1
ATOM 1428 O O . ILE A 1 189 ? 1.911 -9.661 -7.799 1.00 90.38 189 ILE A O 1
ATOM 1432 N N . LEU A 1 190 ? 2.222 -9.948 -10.011 1.00 92.06 190 LEU A N 1
ATOM 1433 C CA . LEU A 1 190 ? 1.139 -10.909 -10.195 1.00 92.06 190 LEU A CA 1
ATOM 1434 C C . LEU A 1 190 ? 1.383 -12.190 -9.390 1.00 92.06 190 LEU A C 1
ATOM 1436 O O . LEU A 1 190 ? 0.503 -12.621 -8.650 1.00 92.06 190 LEU A O 1
ATOM 1440 N N . ALA A 1 191 ? 2.586 -12.761 -9.459 1.00 92.06 191 ALA A N 1
ATOM 1441 C CA . ALA A 1 191 ? 2.959 -13.951 -8.700 1.00 92.06 191 ALA A CA 1
ATOM 1442 C C . ALA A 1 191 ? 2.871 -13.708 -7.184 1.00 92.06 191 ALA A C 1
ATOM 1444 O O . ALA A 1 191 ? 2.355 -14.551 -6.448 1.00 92.06 191 ALA A O 1
ATOM 1445 N N . CYS A 1 192 ? 3.316 -12.540 -6.712 1.00 91.38 192 CYS A N 1
ATOM 1446 C CA . CYS A 1 192 ? 3.202 -12.146 -5.311 1.00 91.38 192 CYS A CA 1
ATOM 1447 C C . CYS A 1 192 ? 1.735 -11.989 -4.887 1.00 91.38 192 CYS A C 1
ATOM 1449 O O . CYS A 1 192 ? 1.338 -12.527 -3.852 1.00 91.38 192 CYS A O 1
ATOM 1451 N N . ALA A 1 193 ? 0.916 -11.314 -5.699 1.00 89.19 193 ALA A N 1
ATOM 1452 C CA . ALA A 1 193 ? -0.510 -11.145 -5.443 1.00 89.19 193 ALA A CA 1
ATOM 1453 C C . ALA A 1 193 ? -1.235 -12.498 -5.393 1.00 89.19 193 ALA A C 1
ATOM 1455 O O . ALA A 1 193 ? -1.949 -12.768 -4.429 1.00 89.19 193 ALA A O 1
ATOM 1456 N N . CYS A 1 194 ? -0.993 -13.381 -6.366 1.00 90.75 194 CYS A N 1
ATOM 1457 C CA . CYS A 1 194 ? -1.533 -14.738 -6.377 1.00 90.75 194 CYS A CA 1
ATOM 1458 C C . CYS A 1 194 ? -1.085 -15.535 -5.147 1.00 90.75 194 CYS A C 1
ATOM 1460 O O . CYS A 1 194 ? -1.928 -16.126 -4.478 1.00 90.75 194 CYS A O 1
ATOM 1462 N N . SER A 1 195 ? 0.203 -15.498 -4.788 1.00 91.44 195 SER A N 1
ATOM 1463 C CA . SER A 1 195 ? 0.713 -16.201 -3.604 1.00 91.44 195 SER A CA 1
ATOM 1464 C C . SER A 1 195 ? 0.059 -15.706 -2.310 1.00 91.44 195 SER A C 1
ATOM 1466 O O . SER A 1 195 ? -0.333 -16.511 -1.464 1.00 91.44 195 SER A O 1
ATOM 1468 N N . LEU A 1 196 ? -0.112 -14.391 -2.160 1.00 88.19 196 LEU A N 1
ATOM 1469 C CA . LEU A 1 196 ? -0.788 -13.805 -1.003 1.00 88.19 196 LEU A CA 1
ATOM 1470 C C . LEU A 1 196 ? -2.271 -14.178 -0.960 1.00 88.19 196 LEU A C 1
ATOM 1472 O O . LEU A 1 196 ? -2.759 -14.528 0.110 1.00 88.19 196 LEU A O 1
ATOM 1476 N N . MET A 1 197 ? -2.962 -14.173 -2.103 1.00 88.75 197 MET A N 1
ATOM 1477 C CA . MET A 1 197 ? -4.354 -14.623 -2.179 1.00 88.75 197 MET A CA 1
ATOM 1478 C C . MET A 1 197 ? -4.487 -16.095 -1.786 1.00 88.75 197 MET A C 1
ATOM 1480 O O . MET A 1 197 ? -5.321 -16.401 -0.947 1.00 88.75 197 MET A O 1
ATOM 1484 N N . THR A 1 198 ? -3.627 -16.985 -2.296 1.00 90.62 198 THR A N 1
ATOM 1485 C CA . THR A 1 198 ? -3.667 -18.423 -1.957 1.00 90.62 198 THR A CA 1
ATOM 1486 C C . THR A 1 198 ? -3.349 -18.737 -0.497 1.00 90.62 198 THR A C 1
ATOM 1488 O O . THR A 1 198 ? -3.666 -19.822 -0.034 1.00 90.62 198 THR A O 1
ATOM 1491 N N . ARG A 1 199 ? -2.680 -17.828 0.223 1.00 87.44 199 ARG A N 1
ATOM 1492 C CA . ARG A 1 199 ? -2.377 -18.001 1.652 1.00 87.44 199 ARG A CA 1
ATOM 1493 C C . ARG A 1 199 ? -3.489 -17.491 2.566 1.00 87.44 199 ARG A C 1
ATOM 1495 O O . ARG A 1 199 ? -3.521 -17.879 3.729 1.00 87.44 199 ARG A O 1
ATOM 1502 N N . GLU A 1 200 ? -4.309 -16.561 2.083 1.00 81.31 200 GLU A N 1
ATOM 1503 C CA . GLU A 1 200 ? -5.406 -15.962 2.855 1.00 81.31 200 GLU A CA 1
ATOM 1504 C C . GLU A 1 200 ? -6.765 -16.618 2.556 1.00 81.31 200 GLU A C 1
ATOM 1506 O O . GLU A 1 200 ? -7.654 -16.535 3.405 1.00 81.31 200 GLU A O 1
ATOM 1511 N N . TRP A 1 201 ? -6.916 -17.242 1.379 1.00 78.88 201 TRP A N 1
ATOM 1512 C CA . TRP A 1 201 ? -8.011 -18.163 1.046 1.00 78.88 201 TRP A CA 1
ATOM 1513 C C . TRP A 1 201 ? -7.853 -19.498 1.775 1.00 78.88 201 TRP A C 1
ATOM 1515 O O . TRP A 1 201 ? -8.881 -19.993 2.290 1.00 78.88 201 TRP A O 1
#

InterPro domains:
  IPR032880 CSC1/OSCA1-like, N-terminal transmembrane domain [PF13967] (91-200)
  IPR045122 Calcium permeable stress-gated cation channel 1-like [PTHR13018] (9-201)

Foldseek 3Di:
DVVVVVVVVVVVVLVVVLVVVVVDDPPDPVVQVLADVLLVDPPVCCVVQPDSRPSVVVNVVPDDLVCLQQAPASQARDDSSHDHDHHHDDPVRSVVVVVVVLVVVLVVLLVCLLVVFQQCLLVVDDQDDPDPDRAQLDDPPDPDPPPPSSSDPSNQGDPVSPPDDDPDDPNNCSSVVSVVSVVVSVVVSVVSSVVSVVVSD

pLDDT: mean 72.33, std 14.29, range [40.81, 93.19]

Organism: NCBI:txid210454

Secondary structure (DSSP, 8-state):
-HHHHHHHHHHHHHHHHHHHHHS--TTS-HHHHTS-HHHHS-HHHHHHH--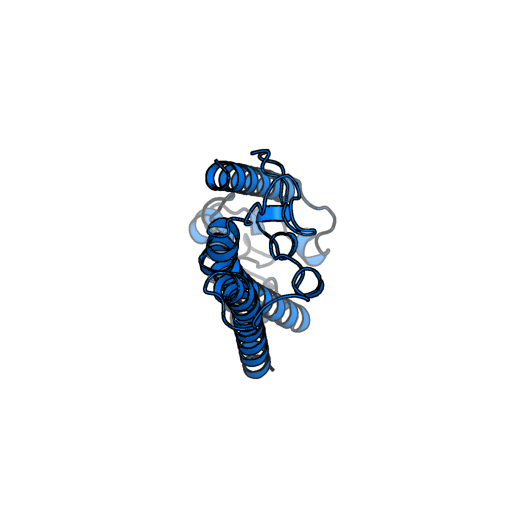TTTHHHHHHHT--HHHHHH--TT--SBGGGTBSSPP---HHHHHHHHHHHHHHHHHHHHHHHIIIIIHHHHHS-PPP-BTTBPPTTS--S---TT-GGGGSGGGSPPGGGG-SS-S--HHHHHHHHHHHHHHHHHHHHHHHHHHHHHHH-

Sequence (201 aa):
FTVAGGGAVFALSYVVFGFALKAQSTFIAPRCTARPPATIHSRQHARTRGSAMWGWIFWVSSLSYARLLKGVPGTGTRKDGFEGVPLKVNMDGIVLLRYHVLCLKVTIVATVLCVAVILPLNLSGSCFNYGTTVPDGCSAQQYNLTDYGRTTIANIPSLNSFADGNVFGTDRDGSLGRLYGIVLCTWIILACACSLMTREW

Radius of gyration: 25.72 Å; chains: 1; bounding box: 49×38×76 Å